Protein AF-A0A5E4QN49-F1 (afdb_monomer_lite)

Organism: NCBI:txid189913

InterPro domains:
  IPR014808 DNA replication factor Dna2, N-terminal [PF08696] (55-204)
  IPR051827 CRISPR-associated exonuclease Cas4 [PTHR36531] (74-191)

Structure (mmCIF, N/CA/C/O backbone):
data_AF-A0A5E4QN49-F1
#
_entry.id   AF-A0A5E4QN49-F1
#
loop_
_atom_site.group_PDB
_atom_site.id
_atom_site.type_symbol
_atom_site.label_atom_id
_atom_site.label_alt_id
_atom_site.label_comp_id
_atom_site.label_asym_id
_atom_site.label_entity_id
_atom_site.label_seq_id
_atom_site.pdbx_PDB_ins_code
_atom_site.Cartn_x
_atom_site.Cartn_y
_atom_site.Cartn_z
_atom_site.occupancy
_atom_site.B_iso_or_equiv
_atom_site.auth_seq_id
_atom_site.auth_comp_id
_atom_site.auth_asym_id
_atom_site.auth_atom_id
_atom_site.pdbx_PDB_model_num
ATOM 1 N N . MET A 1 1 ? -77.378 -11.430 62.893 1.00 35.19 1 MET A N 1
ATOM 2 C CA . MET A 1 1 ? -77.896 -12.548 62.073 1.00 35.19 1 MET A CA 1
ATOM 3 C C . MET A 1 1 ? -77.688 -12.161 60.614 1.00 35.19 1 MET A C 1
ATOM 5 O O . MET A 1 1 ? -78.227 -11.127 60.262 1.00 35.19 1 MET A O 1
ATOM 9 N N . TYR A 1 2 ? -76.927 -12.810 59.729 1.00 29.11 2 TYR A N 1
ATOM 10 C CA . TYR A 1 2 ? -75.843 -13.822 59.772 1.00 29.11 2 TYR A CA 1
ATOM 11 C C . TYR A 1 2 ? -74.918 -13.502 58.552 1.00 29.11 2 TYR A C 1
ATOM 13 O O . TYR A 1 2 ? -75.236 -12.572 57.820 1.00 29.11 2 TYR A O 1
ATOM 21 N N . LYS A 1 3 ? -73.786 -14.143 58.228 1.00 34.38 3 LYS A N 1
ATOM 22 C CA . LYS A 1 3 ? -73.051 -15.336 58.706 1.00 34.38 3 LYS A CA 1
ATOM 23 C C . LYS A 1 3 ? -71.540 -15.086 58.455 1.00 34.38 3 LYS A C 1
ATOM 25 O O . LYS A 1 3 ? -71.202 -14.237 57.642 1.00 34.38 3 LYS A O 1
ATOM 30 N N . LEU A 1 4 ? -70.643 -15.852 59.080 1.00 41.62 4 LEU A N 1
ATOM 31 C CA . LEU A 1 4 ? -69.221 -15.931 58.700 1.00 41.62 4 LEU A CA 1
ATOM 32 C C . LEU A 1 4 ? -68.974 -16.961 57.581 1.00 41.62 4 LEU A C 1
ATOM 34 O O . LEU A 1 4 ? -69.555 -18.050 57.609 1.00 41.62 4 LEU A O 1
ATOM 38 N N . CYS A 1 5 ? -68.028 -16.668 56.691 1.00 34.72 5 CYS A N 1
ATOM 39 C CA . CYS A 1 5 ? -67.089 -17.641 56.122 1.00 34.72 5 CYS A CA 1
ATOM 40 C C . CYS A 1 5 ? -65.776 -16.908 55.813 1.00 34.72 5 CYS A C 1
ATOM 42 O O . CYS A 1 5 ? -65.804 -15.856 55.183 1.00 34.72 5 CYS A O 1
ATOM 44 N N . PHE A 1 6 ? -64.666 -17.456 56.303 1.00 40.88 6 PHE A N 1
ATOM 45 C CA . PHE A 1 6 ? -63.309 -17.032 55.965 1.00 40.88 6 PHE A CA 1
ATOM 46 C C . PHE A 1 6 ? -62.897 -17.640 54.625 1.00 40.88 6 PHE A C 1
ATOM 48 O O . PHE A 1 6 ? -63.354 -18.740 54.300 1.00 40.88 6 PHE A O 1
ATOM 55 N N . GLN A 1 7 ? -61.966 -16.988 53.934 1.00 37.16 7 GLN A N 1
ATOM 56 C CA . GLN A 1 7 ? -60.900 -17.712 53.254 1.00 37.16 7 GLN A CA 1
ATOM 57 C C . GLN A 1 7 ? -59.637 -16.846 53.218 1.00 37.16 7 GLN A C 1
ATOM 59 O O . GLN A 1 7 ? -59.727 -15.633 53.028 1.00 37.16 7 GLN A O 1
ATOM 64 N N . ASP A 1 8 ? -58.516 -17.486 53.530 1.00 34.56 8 ASP A N 1
ATOM 65 C CA . ASP A 1 8 ? -57.210 -16.886 53.789 1.00 34.56 8 ASP A CA 1
ATOM 66 C C . ASP A 1 8 ? -56.419 -16.580 52.502 1.00 34.56 8 ASP A C 1
ATOM 68 O O . ASP A 1 8 ? -56.878 -16.877 51.398 1.00 34.56 8 ASP A O 1
ATOM 72 N N . ASP A 1 9 ? -55.203 -16.067 52.716 1.00 34.91 9 ASP A N 1
ATOM 73 C CA . ASP A 1 9 ? -54.032 -16.163 51.835 1.00 34.91 9 ASP A CA 1
ATOM 74 C C . ASP A 1 9 ? -54.023 -15.365 50.513 1.00 34.91 9 ASP A C 1
ATOM 76 O O . ASP A 1 9 ? -55.021 -15.214 49.817 1.00 34.91 9 ASP A O 1
ATOM 80 N N . GLU A 1 10 ? -52.878 -14.874 50.036 1.00 39.94 10 GLU A N 1
ATOM 81 C CA . GLU A 1 10 ? -51.668 -14.354 50.700 1.00 39.94 10 GLU A CA 1
ATOM 82 C C . GLU A 1 10 ? -50.867 -13.589 49.615 1.00 39.94 10 GLU A C 1
ATOM 84 O O . GLU A 1 10 ? -51.312 -13.482 48.474 1.00 39.94 10 GLU A O 1
ATOM 89 N N . LEU A 1 11 ? -49.672 -13.100 49.954 1.00 38.62 11 LEU A N 1
ATOM 90 C CA . LEU A 1 11 ? -48.634 -12.624 49.028 1.00 38.62 11 LEU A CA 1
ATOM 91 C C . LEU A 1 11 ? -48.980 -11.455 48.083 1.00 38.62 11 LEU A C 1
ATOM 93 O O . LEU A 1 11 ? -49.478 -11.588 46.968 1.00 38.62 11 LEU A O 1
ATOM 97 N N . PHE A 1 12 ? -48.444 -10.303 48.485 1.00 43.38 12 PHE A N 1
ATOM 98 C CA . PHE A 1 12 ? -47.675 -9.458 47.576 1.00 43.38 12 PHE A CA 1
ATOM 99 C C . PHE A 1 12 ? -46.814 -10.301 46.619 1.00 43.38 12 PHE A C 1
ATOM 101 O O . PHE A 1 12 ? -45.893 -10.994 47.057 1.00 43.38 12 PHE A O 1
ATOM 108 N N . THR A 1 13 ? -47.036 -10.143 45.320 1.00 37.03 13 THR A N 1
ATOM 109 C CA . THR A 1 13 ? -46.015 -10.365 44.295 1.00 37.03 13 THR A CA 1
ATOM 110 C C . THR A 1 13 ? -45.983 -9.129 43.416 1.00 37.03 13 THR A C 1
ATOM 112 O O . THR A 1 13 ? -46.780 -8.999 42.489 1.00 37.03 13 THR A O 1
ATOM 115 N N . ASP A 1 14 ? -45.072 -8.208 43.733 1.00 36.47 14 ASP A N 1
ATOM 116 C CA . ASP A 1 14 ? -44.635 -7.225 42.751 1.00 36.47 14 ASP A CA 1
ATOM 117 C C . ASP A 1 14 ? -43.974 -8.015 41.611 1.00 36.47 14 ASP A C 1
ATOM 119 O O . ASP A 1 14 ? -42.900 -8.594 41.800 1.00 36.47 14 ASP A O 1
ATOM 123 N N . GLU A 1 15 ? -44.607 -8.063 40.438 1.00 41.34 15 GLU A N 1
ATOM 124 C CA . GLU A 1 15 ? -43.950 -8.512 39.207 1.00 41.34 15 GLU A CA 1
ATOM 125 C C . GLU A 1 15 ? -42.907 -7.457 38.815 1.00 41.34 15 GLU A C 1
ATOM 127 O O . GLU A 1 15 ? -43.145 -6.541 38.030 1.00 41.34 15 GLU A O 1
ATOM 132 N N . TRP A 1 16 ? -41.725 -7.569 39.425 1.00 50.19 16 TRP A N 1
ATOM 133 C CA . TRP A 1 16 ? -40.515 -6.944 38.913 1.00 50.19 16 TRP A CA 1
ATOM 134 C C . TRP A 1 16 ? -40.150 -7.680 37.625 1.00 50.19 16 TRP A C 1
ATOM 136 O O . TRP A 1 16 ? -39.447 -8.692 37.671 1.00 50.19 16 TRP A O 1
ATOM 146 N N . ASP A 1 17 ? -40.621 -7.163 36.488 1.00 42.47 17 ASP A N 1
ATOM 147 C CA . ASP A 1 17 ? -40.136 -7.545 35.162 1.00 42.47 17 ASP A CA 1
ATOM 148 C C . ASP A 1 17 ? -38.638 -7.230 35.071 1.00 42.47 17 ASP A C 1
ATOM 150 O O . ASP A 1 17 ? -38.202 -6.155 34.654 1.00 42.47 17 ASP A O 1
ATOM 154 N N . PHE A 1 18 ? -37.824 -8.197 35.489 1.00 40.41 18 PHE A N 1
ATOM 155 C CA . PHE A 1 18 ? -36.371 -8.159 35.397 1.00 40.41 18 PHE A CA 1
ATOM 156 C C . PHE A 1 18 ? -35.931 -8.513 33.963 1.00 40.41 18 PHE A C 1
ATOM 158 O O . PHE A 1 18 ? -35.038 -9.338 33.752 1.00 40.41 18 PHE A O 1
ATOM 165 N N . GLU A 1 19 ? -36.536 -7.862 32.957 1.00 42.50 19 GLU A N 1
ATOM 166 C CA . GLU A 1 19 ? -36.056 -7.816 31.565 1.00 42.50 19 GLU A CA 1
ATOM 167 C C . GLU A 1 19 ? -34.802 -6.925 31.479 1.00 42.50 19 GLU A C 1
ATOM 169 O O . GLU A 1 19 ? -34.739 -5.887 30.824 1.00 42.50 19 GLU A O 1
ATOM 174 N N . GLY A 1 20 ? -33.794 -7.341 32.235 1.00 43.12 20 GLY A N 1
ATOM 175 C CA . GLY A 1 20 ? -32.554 -6.629 32.503 1.00 43.12 20 GLY A CA 1
ATOM 176 C C . GLY A 1 20 ? -31.504 -7.550 33.117 1.00 43.12 20 GLY A C 1
ATOM 177 O O . GLY A 1 20 ? -30.584 -7.074 33.776 1.00 43.12 20 GLY A O 1
ATOM 178 N N . VAL A 1 21 ? -31.630 -8.869 32.910 1.00 43.56 21 VAL A N 1
ATOM 179 C CA . VAL A 1 21 ? -30.490 -9.772 33.064 1.00 43.56 21 VAL A CA 1
ATOM 180 C C . VAL A 1 21 ? -29.475 -9.354 32.008 1.00 43.56 21 VAL A C 1
ATOM 182 O O . VAL A 1 21 ? -29.619 -9.679 30.829 1.00 43.56 21 VAL A O 1
ATOM 185 N N . GLU A 1 22 ? -28.460 -8.604 32.435 1.00 48.56 22 GLU A N 1
ATOM 186 C CA . GLU A 1 22 ? -27.202 -8.532 31.709 1.00 48.56 22 GLU A CA 1
ATOM 187 C C . GLU A 1 22 ? -26.758 -9.984 31.502 1.00 48.56 22 GLU A C 1
ATOM 189 O O . GLU A 1 22 ? -26.382 -10.666 32.455 1.00 48.56 22 GLU A O 1
ATOM 194 N N . GLU A 1 23 ? -26.876 -10.501 30.272 1.00 49.78 23 GLU A N 1
ATOM 195 C CA . GLU A 1 23 ? -26.186 -11.739 29.928 1.00 49.78 23 GLU A CA 1
ATOM 196 C C . GLU A 1 23 ? -24.718 -11.496 30.277 1.00 49.78 23 GLU A C 1
ATOM 198 O O . GLU A 1 23 ? -24.094 -10.612 29.683 1.00 49.78 23 GLU A O 1
ATOM 203 N N . ASP A 1 24 ? -24.173 -12.267 31.223 1.00 49.50 24 ASP A N 1
ATOM 204 C CA . ASP A 1 24 ? -22.735 -12.342 31.469 1.00 49.50 24 ASP A CA 1
ATOM 205 C C . ASP A 1 24 ? -22.083 -12.851 30.176 1.00 49.50 24 ASP A C 1
ATOM 207 O O . ASP A 1 24 ? -21.907 -14.055 29.946 1.00 49.50 24 ASP A O 1
ATOM 211 N N . ILE A 1 25 ? -21.790 -11.917 29.267 1.00 58.38 25 ILE A N 1
ATOM 212 C CA . ILE A 1 25 ? -21.162 -12.189 27.985 1.00 58.38 25 ILE A CA 1
ATOM 213 C C . ILE A 1 25 ? -19.761 -12.683 28.307 1.00 58.38 25 ILE A C 1
ATOM 215 O O . ILE A 1 25 ? -18.841 -11.910 28.558 1.00 58.38 25 ILE A O 1
ATOM 219 N N . LYS A 1 26 ? -19.617 -14.006 28.305 1.00 68.25 26 LYS A N 1
ATOM 220 C CA . LYS A 1 26 ? -18.357 -14.685 28.569 1.00 68.25 26 LYS A CA 1
ATOM 221 C C . LYS A 1 26 ? -17.315 -14.225 27.547 1.00 68.25 26 LYS A C 1
ATOM 223 O O . LYS A 1 26 ? -17.378 -14.598 26.373 1.00 68.25 26 LYS A O 1
ATOM 228 N N . GLU A 1 27 ? -16.382 -13.386 27.996 1.00 76.88 27 GLU A N 1
ATOM 229 C CA . GLU A 1 27 ? -15.336 -12.788 27.160 1.00 76.88 27 GLU A CA 1
ATOM 230 C C . GLU A 1 27 ? -14.210 -13.790 26.849 1.00 76.88 27 GLU A C 1
ATOM 232 O O . GLU A 1 27 ? -13.066 -13.646 27.277 1.00 76.88 27 GLU A O 1
ATOM 237 N N . ASP A 1 28 ? -14.550 -14.838 26.098 1.00 85.69 28 ASP A N 1
ATOM 238 C CA . ASP A 1 28 ? -13.625 -15.901 25.684 1.00 85.69 28 ASP A CA 1
ATOM 239 C C . ASP A 1 28 ? -12.729 -15.508 24.492 1.00 85.69 28 ASP A C 1
ATOM 241 O O . ASP A 1 28 ? -11.854 -16.278 24.089 1.00 85.69 28 ASP A O 1
ATOM 245 N N . LEU A 1 29 ? -12.943 -14.333 23.892 1.00 88.62 29 LEU A N 1
ATOM 246 C CA . LEU A 1 29 ? -12.218 -13.895 22.702 1.00 88.62 29 LEU A CA 1
ATOM 247 C C . LEU A 1 29 ? -10.781 -13.455 23.026 1.00 88.62 29 LEU A C 1
ATOM 249 O O . LEU A 1 29 ? -10.553 -12.357 23.529 1.00 88.62 29 LEU A O 1
ATOM 253 N N . ASP A 1 30 ? -9.795 -14.280 22.671 1.00 90.62 30 ASP A N 1
ATOM 254 C CA . ASP A 1 30 ? -8.380 -13.932 22.822 1.00 90.62 30 ASP A CA 1
ATOM 255 C C . ASP A 1 30 ? -7.849 -13.110 21.637 1.00 90.62 30 ASP A C 1
ATOM 257 O O . ASP A 1 30 ? -7.615 -13.641 20.554 1.00 90.62 30 ASP A O 1
ATOM 261 N N . LEU A 1 31 ? -7.626 -11.812 21.850 1.00 92.06 31 LEU A N 1
ATOM 262 C CA . LEU A 1 31 ? -7.106 -10.880 20.844 1.00 92.06 31 LEU A CA 1
ATOM 263 C C . LEU A 1 31 ? -5.565 -10.817 20.773 1.00 92.06 31 LEU A C 1
ATOM 265 O O . LEU A 1 31 ? -5.040 -9.990 20.026 1.00 92.06 31 LEU A O 1
ATOM 269 N N . THR A 1 32 ? -4.823 -11.663 21.506 1.00 92.50 32 THR A N 1
ATOM 270 C CA . THR A 1 32 ? -3.345 -11.721 21.393 1.00 92.50 32 THR A CA 1
ATOM 271 C C . THR A 1 32 ? -2.847 -12.279 20.055 1.00 92.50 32 THR A C 1
ATOM 273 O O . THR A 1 32 ? -1.686 -12.077 19.699 1.00 92.50 32 THR A O 1
ATOM 276 N N . ILE A 1 33 ? -3.716 -12.952 19.296 1.00 92.62 33 ILE A N 1
ATOM 277 C CA . ILE A 1 33 ? -3.448 -13.459 17.947 1.00 92.62 33 ILE A CA 1
ATOM 278 C C . ILE A 1 33 ? -4.266 -12.637 16.950 1.00 92.62 33 ILE A C 1
ATOM 280 O O . ILE A 1 33 ? -5.440 -12.352 17.189 1.00 92.62 33 ILE A O 1
ATOM 284 N N . ILE A 1 34 ? -3.658 -12.276 15.815 1.00 94.06 34 ILE A N 1
ATOM 285 C CA . ILE A 1 34 ? -4.355 -11.520 14.773 1.00 94.06 34 ILE A CA 1
ATOM 286 C C . ILE A 1 34 ? -5.501 -12.345 14.179 1.00 94.06 34 ILE A C 1
ATOM 288 O O . ILE A 1 34 ? -5.293 -13.443 13.660 1.00 94.06 34 ILE A O 1
ATOM 292 N N . GLN A 1 35 ? -6.718 -11.810 14.240 1.00 94.44 35 GLN A N 1
ATOM 293 C CA . GLN A 1 35 ? -7.909 -12.492 13.736 1.00 94.44 35 GLN A CA 1
ATOM 294 C C . GLN A 1 35 ? -8.978 -11.521 13.242 1.00 94.44 35 GLN A C 1
ATOM 296 O O . GLN A 1 35 ? -8.950 -10.324 13.528 1.00 94.44 35 GLN A O 1
ATOM 301 N N . ARG A 1 36 ? -9.925 -12.061 12.470 1.00 95.56 36 ARG A N 1
ATOM 302 C CA . ARG A 1 36 ? -11.054 -11.313 11.913 1.00 95.56 36 ARG A CA 1
ATOM 303 C C . ARG A 1 36 ? -12.211 -11.294 12.904 1.00 95.56 36 ARG A C 1
ATOM 305 O O . ARG A 1 36 ? -12.638 -12.351 13.361 1.00 95.56 36 ARG A O 1
ATOM 312 N N . CYS A 1 37 ? -12.741 -10.107 13.166 1.00 96.25 37 CYS A N 1
ATOM 313 C CA . CYS A 1 37 ? -13.866 -9.896 14.064 1.00 96.25 37 CYS A CA 1
ATOM 314 C C . CYS A 1 37 ? -14.899 -8.956 13.434 1.00 96.25 37 CYS A C 1
ATOM 316 O O . CYS A 1 37 ? -14.554 -8.018 12.717 1.00 96.25 37 CYS A O 1
ATOM 318 N N . GLU A 1 38 ? -16.164 -9.204 13.742 1.00 96.50 38 GLU A N 1
ATOM 319 C CA . GLU A 1 38 ? -17.299 -8.312 13.518 1.00 96.50 38 GLU A CA 1
ATOM 320 C C . GLU A 1 38 ? -17.408 -7.338 14.703 1.00 96.50 38 GLU A C 1
ATOM 322 O O . GLU A 1 38 ? -17.347 -7.760 15.864 1.00 96.50 38 GLU A O 1
ATOM 327 N N . VAL A 1 39 ? -17.550 -6.043 14.422 1.00 96.69 39 VAL A N 1
ATOM 328 C CA . VAL A 1 39 ? -17.795 -5.001 15.429 1.00 96.69 39 VAL A CA 1
ATOM 329 C C . VAL A 1 39 ? -19.271 -5.033 15.819 1.00 96.69 39 VAL A C 1
ATOM 331 O O . VAL A 1 39 ? -20.136 -4.750 14.997 1.00 96.69 39 VAL A O 1
ATOM 334 N N . LEU A 1 40 ? -19.569 -5.376 17.073 1.00 95.62 40 LEU A N 1
ATOM 335 C CA . LEU A 1 40 ? -20.937 -5.429 17.596 1.00 95.62 40 LEU A CA 1
ATOM 336 C C . LEU A 1 40 ? -21.423 -4.085 18.138 1.00 95.62 40 LEU A C 1
ATOM 338 O O . LEU A 1 40 ? -22.592 -3.761 17.977 1.00 95.62 40 LEU A O 1
ATOM 342 N N . GLN A 1 41 ? -20.548 -3.350 18.825 1.00 96.06 41 GLN A N 1
ATOM 343 C CA . GLN A 1 41 ? -20.880 -2.087 19.482 1.00 96.06 41 GLN A CA 1
ATOM 344 C C . GLN A 1 41 ? -19.642 -1.189 19.533 1.00 96.06 41 GLN A C 1
ATOM 346 O O . GLN A 1 41 ? -18.543 -1.691 19.796 1.00 96.06 41 GLN A O 1
ATOM 351 N N . VAL A 1 42 ? -19.822 0.119 19.325 1.00 95.81 42 VAL A N 1
ATOM 352 C CA . VAL A 1 42 ? -18.756 1.132 19.444 1.00 95.81 42 VAL A CA 1
ATOM 353 C C . VAL A 1 42 ? -19.163 2.211 20.450 1.00 95.81 42 VAL A C 1
ATOM 355 O O . VAL A 1 42 ? -20.056 3.015 20.193 1.00 95.81 42 V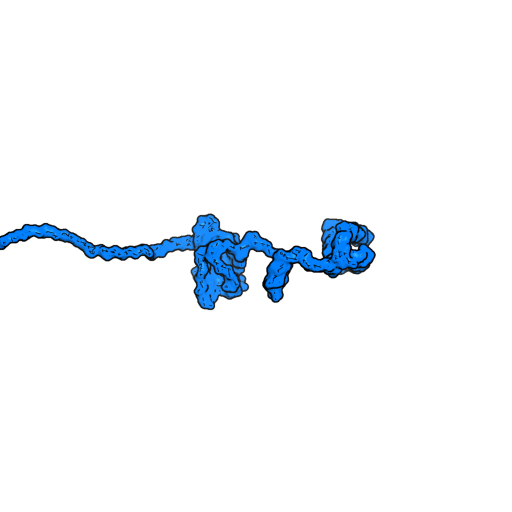AL A O 1
ATOM 358 N N . THR A 1 43 ? -18.468 2.268 21.585 1.00 95.31 43 THR A N 1
ATOM 359 C CA . THR A 1 43 ? -18.708 3.245 22.655 1.00 95.31 43 THR A CA 1
ATOM 360 C C . THR A 1 43 ? -17.549 4.236 22.727 1.00 95.31 43 THR A C 1
ATOM 362 O O . THR A 1 43 ? -16.418 3.880 23.054 1.00 95.31 43 THR A O 1
ATOM 365 N N . HIS A 1 44 ? -17.815 5.513 22.457 1.00 93.06 44 HIS A N 1
ATOM 366 C CA . HIS A 1 44 ? -16.802 6.568 22.545 1.00 93.06 44 HIS A CA 1
ATOM 367 C C . HIS A 1 44 ? -16.733 7.154 23.964 1.00 93.06 44 HIS A C 1
ATOM 369 O O . HIS A 1 44 ? -17.713 7.713 24.454 1.00 93.06 44 HIS A O 1
ATOM 375 N N . GLN A 1 45 ? -15.564 7.083 24.607 1.00 91.81 45 GLN A N 1
ATOM 376 C CA . GLN A 1 45 ? -15.245 7.805 25.845 1.00 91.81 45 GLN A CA 1
ATOM 377 C C . GLN A 1 45 ? -14.239 8.940 25.533 1.00 91.81 45 GLN A C 1
ATOM 379 O O . GLN A 1 45 ? -13.576 8.905 24.495 1.00 91.81 45 GLN A O 1
ATOM 384 N N . PRO A 1 46 ? -14.069 9.958 26.403 1.00 88.12 46 PRO A N 1
ATOM 385 C CA . PRO A 1 46 ? -13.220 11.119 26.096 1.00 88.12 46 PRO A CA 1
ATOM 386 C C . PRO A 1 46 ? -11.731 10.814 25.858 1.00 88.12 46 PRO A C 1
ATOM 388 O O . PRO A 1 46 ? -11.050 11.593 25.197 1.00 88.12 46 PRO A O 1
ATOM 391 N N . SER A 1 47 ? -11.216 9.713 26.414 1.00 89.31 47 SER A N 1
ATOM 392 C CA . SER A 1 47 ? -9.798 9.319 26.348 1.00 89.31 47 SER A CA 1
ATOM 393 C C . SER A 1 47 ? -9.533 8.009 25.598 1.00 89.31 47 SER A C 1
ATOM 395 O O . SER A 1 47 ? -8.370 7.679 25.363 1.00 89.31 47 SER A O 1
ATOM 397 N N . ARG A 1 48 ? -10.585 7.255 25.259 1.00 93.31 48 ARG A N 1
ATOM 398 C CA . ARG A 1 48 ? -10.518 5.921 24.645 1.00 93.31 48 ARG A CA 1
ATOM 399 C C . ARG A 1 48 ? -11.829 5.576 23.944 1.00 93.31 48 ARG A C 1
ATOM 401 O O . ARG A 1 48 ? -12.895 6.029 24.349 1.00 93.31 48 ARG A O 1
ATOM 408 N N . MET A 1 49 ? -11.762 4.730 22.932 1.00 95.00 49 MET A N 1
ATOM 409 C CA . MET A 1 49 ? -12.920 4.087 22.319 1.00 95.00 49 MET A CA 1
ATOM 410 C C . MET A 1 49 ? -12.986 2.644 22.822 1.00 95.00 49 MET A C 1
ATOM 412 O O . MET A 1 49 ? -11.974 1.955 22.864 1.00 95.00 49 MET A O 1
ATOM 416 N N . GLU A 1 50 ? -14.158 2.184 23.226 1.00 95.44 50 GLU A N 1
ATOM 417 C CA . GLU A 1 50 ? -14.402 0.811 23.656 1.00 95.44 50 GLU A CA 1
ATOM 418 C C . GLU A 1 50 ? -15.211 0.104 22.569 1.00 95.44 50 GLU A C 1
ATOM 420 O O . GLU A 1 50 ? -16.249 0.612 22.140 1.00 95.44 50 GLU A O 1
ATOM 425 N N . ILE A 1 51 ? -14.723 -1.042 22.096 1.00 95.50 51 ILE A N 1
ATOM 426 C CA . ILE A 1 51 ? -15.396 -1.826 21.060 1.00 95.50 51 ILE A CA 1
ATOM 427 C C . ILE A 1 51 ? -15.681 -3.243 21.540 1.00 95.50 51 ILE A C 1
ATOM 429 O O . ILE A 1 51 ? -14.797 -3.931 22.056 1.00 95.50 51 ILE A O 1
ATOM 433 N N . LYS A 1 52 ? -16.917 -3.694 21.322 1.00 95.31 52 LYS A N 1
ATOM 434 C CA . LYS A 1 52 ? -17.305 -5.094 21.518 1.00 95.31 52 LYS A CA 1
ATOM 435 C C . LYS A 1 52 ? -17.178 -5.825 20.196 1.00 95.31 52 LYS A C 1
ATOM 437 O O . LYS A 1 52 ? -17.697 -5.374 19.175 1.00 95.31 52 LYS A O 1
ATOM 442 N N . LEU A 1 53 ? -16.481 -6.949 20.220 1.00 95.50 53 LEU A N 1
ATOM 443 C CA . LEU A 1 53 ? -16.103 -7.713 19.040 1.00 95.50 53 LEU A CA 1
ATOM 444 C C . LEU A 1 53 ? -16.648 -9.131 19.111 1.00 95.50 53 LEU A C 1
ATOM 446 O O . LEU A 1 53 ? -16.857 -9.677 20.196 1.00 95.50 53 LEU A O 1
ATOM 450 N N . LYS A 1 54 ? -16.837 -9.737 17.939 1.00 95.25 54 LYS A N 1
ATOM 451 C CA . LYS A 1 54 ? -17.250 -11.131 17.786 1.00 95.25 54 LYS A CA 1
ATOM 452 C C . LYS A 1 54 ? -16.461 -11.818 16.678 1.00 95.25 54 LYS A C 1
ATOM 454 O O . LYS A 1 54 ? -16.422 -11.341 15.549 1.00 95.25 54 LYS A O 1
ATOM 459 N N . ASN A 1 55 ? -15.865 -12.962 16.988 1.00 93.38 55 ASN A N 1
ATOM 460 C CA . ASN A 1 55 ? -15.163 -13.806 16.018 1.00 93.38 55 ASN A CA 1
ATOM 461 C C . ASN A 1 55 ? -16.143 -14.728 15.267 1.00 93.38 55 ASN A C 1
ATOM 463 O O . ASN A 1 55 ? -17.276 -14.959 15.703 1.00 93.38 55 ASN A O 1
ATOM 467 N N . ASN A 1 56 ? -15.678 -15.356 14.187 1.00 89.31 56 ASN A N 1
ATOM 468 C CA . ASN A 1 56 ? -16.412 -16.363 13.411 1.00 89.31 56 ASN A CA 1
ATOM 469 C C . ASN A 1 56 ? -16.937 -17.531 14.271 1.00 89.31 56 ASN A C 1
ATOM 471 O O . ASN A 1 56 ? -17.982 -18.108 13.972 1.00 89.31 56 ASN A O 1
ATOM 475 N N . LYS A 1 57 ? -16.248 -17.859 15.371 1.00 89.62 57 LYS A N 1
ATOM 476 C CA . LYS A 1 57 ? -16.669 -18.876 16.351 1.00 89.62 57 LYS A CA 1
ATOM 477 C C . LYS A 1 57 ? -17.792 -18.423 17.300 1.00 89.62 57 LYS A C 1
ATOM 479 O O . LYS A 1 57 ? -18.213 -19.205 18.145 1.00 89.62 57 LYS A O 1
ATOM 484 N N . LYS A 1 58 ? -18.270 -17.178 17.181 1.00 87.44 58 LYS A N 1
ATOM 485 C CA . LYS A 1 58 ? -19.194 -16.486 18.103 1.00 87.44 58 LYS A CA 1
ATOM 486 C C . LYS A 1 58 ? -18.621 -16.157 19.492 1.00 87.44 58 LYS A C 1
ATOM 488 O O . LYS A 1 58 ? -19.355 -15.624 20.317 1.00 87.44 58 LYS A O 1
ATOM 493 N N . GLU A 1 59 ? -17.329 -16.402 19.722 1.00 92.19 59 GLU A N 1
ATOM 494 C CA . GLU A 1 59 ? -16.571 -15.843 20.852 1.00 92.19 59 GLU A CA 1
ATOM 495 C C . GLU A 1 59 ? -16.707 -14.309 20.826 1.00 92.19 59 GLU A C 1
ATOM 497 O O . GLU A 1 59 ? -16.465 -13.693 19.782 1.00 92.19 59 GLU A O 1
ATOM 502 N N . LYS A 1 60 ? -17.116 -13.709 21.949 1.00 93.50 60 LYS A N 1
ATOM 503 C CA . LYS A 1 60 ? -17.242 -12.256 22.132 1.00 93.50 60 LYS A CA 1
ATOM 504 C C . LYS A 1 60 ? -16.120 -11.748 23.046 1.00 93.50 60 LYS A C 1
ATOM 506 O O . LYS A 1 60 ? -15.598 -12.513 23.854 1.00 93.50 60 LYS A O 1
ATOM 511 N N . GLY A 1 61 ? -15.771 -10.470 22.945 1.00 92.38 61 GLY A N 1
ATOM 512 C CA . GLY A 1 61 ? -14.890 -9.807 23.911 1.00 92.38 61 GLY A CA 1
ATOM 513 C C . GLY A 1 61 ? -14.720 -8.318 23.636 1.00 92.38 61 GLY A C 1
ATOM 514 O O . GLY A 1 61 ? -14.999 -7.849 22.526 1.00 92.38 61 GLY A O 1
ATOM 515 N N . THR A 1 62 ? -14.266 -7.583 24.647 1.00 94.56 62 THR A N 1
ATOM 516 C CA . THR A 1 62 ? -14.115 -6.126 24.592 1.00 94.56 62 THR A CA 1
ATOM 517 C C . THR A 1 62 ? -12.655 -5.720 24.389 1.00 94.56 62 THR A C 1
ATOM 519 O O . THR A 1 62 ? -11.742 -6.258 25.018 1.00 94.56 62 THR A O 1
ATOM 522 N N . CYS A 1 63 ? -12.424 -4.742 23.510 1.00 95.19 63 CYS A N 1
ATOM 523 C CA . CYS A 1 63 ? -11.119 -4.119 23.302 1.00 95.19 63 CYS A CA 1
ATOM 524 C C . CYS A 1 63 ? -11.208 -2.606 23.511 1.00 95.19 63 CYS A C 1
ATOM 526 O O . CYS A 1 63 ? -12.110 -1.942 22.999 1.00 95.19 63 CYS A O 1
ATOM 528 N N . LEU A 1 64 ? -10.229 -2.054 24.223 1.00 95.38 64 LEU A N 1
ATOM 529 C CA . LEU A 1 64 ? -10.031 -0.618 24.364 1.00 95.38 64 LEU A CA 1
ATOM 530 C C . LEU A 1 64 ? -9.084 -0.129 23.261 1.00 95.38 64 LEU A C 1
ATOM 532 O O . LEU A 1 64 ? -8.064 -0.754 22.972 1.00 95.38 64 LEU A O 1
ATOM 536 N N . ILE A 1 65 ? -9.421 0.992 22.641 1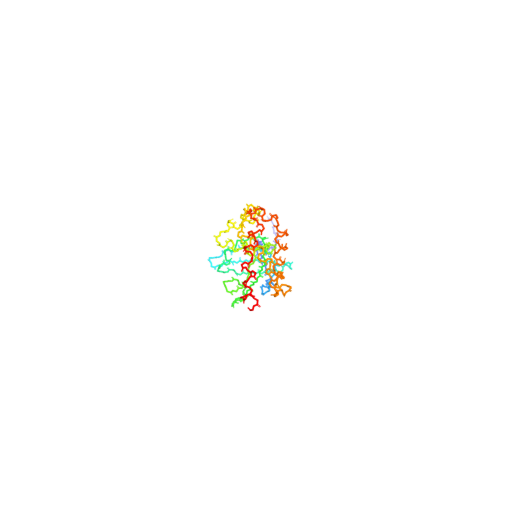.00 96.00 65 ILE A N 1
ATOM 537 C CA . ILE A 1 65 ? -8.668 1.645 21.575 1.00 96.00 65 ILE A CA 1
ATOM 538 C C . ILE A 1 65 ? -8.273 3.035 22.064 1.00 96.00 65 ILE A C 1
ATOM 540 O O . ILE A 1 65 ? -9.118 3.843 22.446 1.00 96.00 65 ILE A O 1
ATOM 544 N N . GLU A 1 66 ? -6.981 3.328 22.012 1.00 95.06 66 GLU A N 1
ATOM 545 C CA . GLU A 1 66 ? -6.375 4.544 22.544 1.00 95.06 66 GLU A CA 1
ATOM 546 C C . GLU A 1 66 ? -5.482 5.223 21.492 1.00 95.06 66 GLU A C 1
ATOM 548 O O . GLU A 1 66 ? -5.016 4.613 20.523 1.00 95.06 66 GLU A O 1
ATOM 553 N N . GLY A 1 67 ? -5.209 6.514 21.688 1.00 94.00 67 GLY A N 1
ATOM 554 C CA . GLY A 1 67 ? -4.287 7.271 20.841 1.00 94.00 67 GLY A CA 1
ATOM 555 C C . GLY A 1 67 ? -4.767 7.446 19.394 1.00 94.00 67 GLY A C 1
ATOM 556 O O . GLY A 1 67 ? -5.928 7.774 19.146 1.00 94.00 67 GLY A O 1
ATOM 557 N N . VAL A 1 68 ? -3.866 7.277 18.419 1.00 93.75 68 VAL A N 1
ATOM 558 C CA . VAL A 1 68 ? -4.142 7.578 16.999 1.00 93.75 68 VAL A CA 1
ATOM 559 C C . VAL A 1 68 ? -5.253 6.707 16.411 1.00 93.75 68 VAL A C 1
ATOM 561 O O . VAL A 1 68 ? -5.987 7.166 15.534 1.00 93.75 68 VAL A O 1
ATOM 564 N N . TRP A 1 69 ? -5.417 5.490 16.933 1.00 94.81 69 TRP A N 1
ATOM 565 C CA . TRP A 1 69 ? -6.403 4.511 16.481 1.00 94.81 69 TRP A CA 1
ATOM 566 C C . TRP A 1 69 ? -7.850 4.931 16.743 1.00 94.81 69 TRP A C 1
ATOM 568 O O . TRP A 1 69 ? -8.735 4.492 16.011 1.00 94.81 69 TRP A O 1
ATOM 578 N N . MET A 1 70 ? -8.099 5.841 17.694 1.00 94.62 70 MET A N 1
ATOM 579 C CA . MET A 1 70 ? -9.437 6.402 17.942 1.00 94.62 70 MET A CA 1
ATOM 580 C C . MET A 1 70 ? -10.001 7.182 16.741 1.00 94.62 70 MET A C 1
ATOM 582 O O . MET A 1 70 ? -11.203 7.410 16.668 1.00 94.62 70 MET A O 1
ATOM 586 N N . ASN A 1 71 ? -9.148 7.579 15.789 1.00 92.44 71 ASN A N 1
ATOM 587 C CA . ASN A 1 71 ? -9.556 8.237 14.544 1.00 92.44 71 ASN A CA 1
ATOM 588 C C . ASN A 1 71 ? -9.987 7.243 13.446 1.00 92.44 71 ASN A C 1
ATOM 590 O O . ASN A 1 71 ? -10.275 7.659 12.321 1.00 92.44 71 ASN A O 1
ATOM 594 N N . THR A 1 72 ? -9.989 5.938 13.734 1.00 93.38 72 THR A N 1
ATOM 595 C CA . THR A 1 72 ? -10.480 4.912 12.807 1.00 93.38 72 THR A CA 1
ATOM 596 C C . THR A 1 72 ? -12.007 5.004 12.747 1.00 93.38 72 THR A C 1
ATOM 598 O O . THR A 1 72 ? -12.642 4.935 13.799 1.00 93.38 72 THR A O 1
ATOM 601 N N . PRO A 1 73 ? -12.621 5.164 11.560 1.00 93.06 73 PRO A N 1
ATOM 602 C CA . PRO A 1 73 ? -14.066 5.327 11.427 1.00 93.06 73 PRO A CA 1
ATOM 603 C C . PRO A 1 73 ? -14.770 3.965 11.522 1.00 93.06 73 PRO A C 1
ATOM 605 O O . PRO A 1 73 ? -15.268 3.469 10.518 1.00 93.06 73 PRO A O 1
ATOM 608 N N . LEU A 1 74 ? -14.746 3.352 12.708 1.00 94.38 74 LEU A N 1
ATOM 609 C CA . LEU A 1 74 ? -15.418 2.082 12.981 1.00 94.38 74 LEU A CA 1
ATOM 610 C C . LEU A 1 74 ? -16.934 2.272 13.071 1.00 94.38 74 LEU A C 1
ATOM 612 O O . LEU A 1 74 ? -17.409 3.235 13.677 1.00 94.38 74 LEU A O 1
ATOM 616 N N . GLN A 1 75 ? -17.679 1.319 12.521 1.00 94.62 75 GLN A N 1
ATOM 617 C CA . GLN A 1 75 ? -19.134 1.235 12.638 1.00 94.62 75 GLN A CA 1
ATOM 618 C C . GLN A 1 75 ? -19.581 -0.171 13.060 1.00 94.62 75 GLN A C 1
ATOM 620 O O . GLN A 1 75 ? -18.883 -1.164 12.852 1.00 94.62 75 GLN A O 1
ATOM 625 N N . GLU A 1 76 ? -20.766 -0.257 13.660 1.00 95.62 76 GLU A N 1
ATOM 626 C CA . GLU A 1 76 ? -21.397 -1.533 14.009 1.00 95.62 76 GLU A CA 1
ATOM 627 C C . GLU A 1 76 ? -21.706 -2.343 12.736 1.00 95.62 76 GLU A C 1
ATOM 629 O O . GLU A 1 76 ? -22.138 -1.797 11.719 1.00 95.62 76 GLU A O 1
ATOM 634 N N . GLY A 1 77 ? -21.436 -3.648 12.776 1.00 94.62 77 GLY A N 1
ATOM 635 C CA . GLY A 1 77 ? -21.509 -4.556 11.629 1.00 94.62 77 GLY A CA 1
ATOM 636 C C . GLY A 1 77 ? -20.275 -4.561 10.713 1.00 94.62 77 GLY A C 1
ATOM 637 O O . GLY A 1 77 ? -20.229 -5.360 9.775 1.00 94.62 77 GLY A O 1
ATOM 638 N N . GLU A 1 78 ? -19.256 -3.722 10.943 1.00 94.69 78 GLU A N 1
ATOM 639 C CA . GLU A 1 78 ? -18.025 -3.778 10.143 1.00 94.69 78 GLU A CA 1
ATOM 640 C C . GLU A 1 78 ? -17.122 -4.961 10.519 1.00 94.69 78 GLU A C 1
ATOM 642 O O . GLU A 1 78 ? -16.998 -5.348 11.681 1.00 94.69 78 GLU A O 1
ATOM 647 N N . ILE A 1 79 ? -16.428 -5.504 9.513 1.00 96.12 79 ILE A N 1
ATOM 648 C CA . ILE A 1 79 ? -15.385 -6.516 9.701 1.00 96.12 79 ILE A CA 1
ATOM 649 C C . ILE A 1 79 ? -14.023 -5.833 9.834 1.00 96.12 79 ILE A C 1
ATOM 651 O O . ILE A 1 79 ? -13.593 -5.080 8.952 1.00 96.12 79 ILE A O 1
ATOM 655 N N . VAL A 1 80 ? -13.313 -6.155 10.910 1.00 96.69 80 VAL A N 1
ATOM 656 C CA . VAL A 1 80 ? -11.944 -5.713 11.193 1.00 96.69 80 VAL A CA 1
ATOM 657 C C . VAL A 1 80 ? -11.010 -6.916 11.330 1.00 96.69 80 VAL A C 1
ATOM 659 O O . VAL A 1 80 ? -11.435 -8.002 11.720 1.00 96.69 80 VAL A O 1
ATOM 662 N N . SER A 1 81 ? -9.726 -6.734 11.027 1.00 96.44 81 SER A N 1
ATOM 663 C CA . SER A 1 81 ? -8.666 -7.627 11.507 1.00 96.44 81 SER A CA 1
ATOM 664 C C . SER A 1 81 ? -7.959 -6.938 12.663 1.00 96.44 81 SER A C 1
ATOM 666 O O . SER A 1 81 ? -7.539 -5.786 12.527 1.00 96.44 81 SER A O 1
ATOM 668 N N . ILE A 1 82 ? -7.870 -7.613 13.802 1.00 96.12 82 ILE A N 1
ATOM 669 C CA . ILE A 1 82 ? -7.439 -7.012 15.061 1.00 96.12 82 ILE A CA 1
ATOM 670 C C . ILE A 1 82 ? -6.382 -7.871 15.756 1.00 96.12 82 ILE A C 1
ATOM 672 O O . ILE A 1 82 ? -6.461 -9.098 15.758 1.00 96.12 82 ILE A O 1
ATOM 676 N N . LEU A 1 83 ? -5.402 -7.194 16.347 1.00 96.56 83 LEU A N 1
ATOM 677 C CA . LEU A 1 83 ? -4.377 -7.722 17.239 1.00 96.56 83 LEU A CA 1
ATOM 678 C C . LEU A 1 83 ? -4.273 -6.754 18.422 1.00 96.56 83 LEU A C 1
ATOM 680 O O . LEU A 1 83 ? -4.004 -5.571 18.213 1.00 96.56 83 LEU A O 1
ATOM 684 N N . ALA A 1 84 ? -4.458 -7.227 19.648 1.00 95.69 84 ALA A N 1
ATOM 685 C CA . ALA A 1 84 ? -4.398 -6.403 20.852 1.00 95.69 84 ALA A CA 1
ATOM 686 C C . ALA A 1 84 ? -3.420 -6.984 21.880 1.00 95.69 84 ALA A C 1
ATOM 688 O O . ALA A 1 84 ? -3.067 -8.161 21.847 1.00 95.69 84 ALA A O 1
ATOM 689 N N . SER A 1 85 ? -2.973 -6.147 22.813 1.00 94.88 85 SER A N 1
ATOM 690 C CA . SER A 1 85 ? -2.143 -6.568 23.947 1.00 94.88 85 SER A CA 1
ATOM 691 C C . SER A 1 85 ? -2.933 -6.444 25.244 1.00 94.88 85 SER A C 1
ATOM 693 O O . SER A 1 85 ? -3.776 -5.558 25.372 1.00 94.88 85 SER A O 1
ATOM 695 N N . ARG A 1 86 ? -2.682 -7.322 26.221 1.00 93.12 86 ARG A N 1
ATOM 696 C CA . ARG A 1 86 ? -3.289 -7.171 27.551 1.00 93.12 86 ARG A CA 1
ATOM 697 C C . ARG A 1 86 ? -2.566 -6.072 28.327 1.00 93.12 86 ARG A C 1
ATOM 699 O O . ARG A 1 86 ? -1.337 -6.062 28.388 1.00 93.12 86 ARG A O 1
ATOM 706 N N . ASN A 1 87 ? -3.325 -5.158 28.918 1.00 90.25 87 ASN A N 1
ATOM 707 C CA . ASN A 1 87 ? -2.797 -4.153 29.836 1.00 90.25 87 ASN A CA 1
ATOM 708 C C . ASN A 1 87 ? -2.585 -4.738 31.250 1.00 90.25 87 ASN A C 1
ATOM 710 O O . ASN A 1 87 ? -2.848 -5.912 31.510 1.00 90.25 87 ASN A O 1
ATOM 714 N N . ALA A 1 88 ? -2.154 -3.898 32.195 1.00 88.62 88 ALA A N 1
ATOM 715 C CA . ALA A 1 88 ? -1.960 -4.298 33.591 1.00 88.62 88 ALA A CA 1
ATOM 716 C C . ALA A 1 88 ? -3.254 -4.735 34.320 1.00 88.62 88 ALA A C 1
ATOM 718 O O . ALA A 1 88 ? -3.160 -5.421 35.333 1.00 88.62 88 ALA A O 1
ATOM 719 N N . SER A 1 89 ? -4.445 -4.377 33.817 1.00 87.50 89 SER A N 1
ATOM 720 C CA . SER A 1 89 ? -5.739 -4.867 34.325 1.00 87.50 89 SER A CA 1
ATOM 721 C C . SER A 1 89 ? -6.247 -6.121 33.596 1.00 87.50 89 SER A C 1
ATOM 723 O O . SER A 1 89 ? -7.373 -6.546 33.834 1.00 87.50 89 SER A O 1
ATOM 725 N N . GLY A 1 90 ? -5.449 -6.713 32.699 1.00 87.00 90 GLY A N 1
ATOM 726 C CA . GLY A 1 90 ? -5.801 -7.903 31.917 1.00 87.00 90 G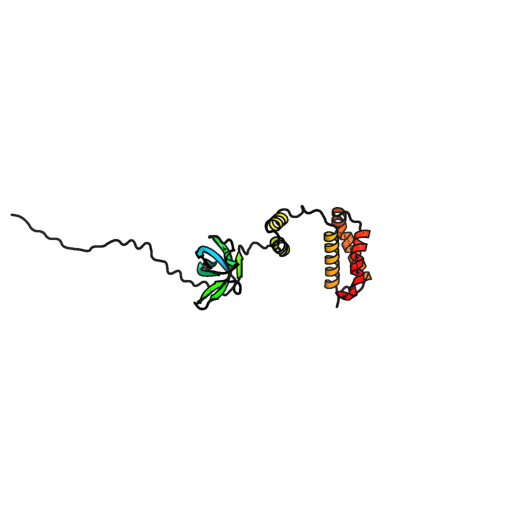LY A CA 1
ATOM 727 C C . GLY A 1 90 ? -6.709 -7.648 30.706 1.00 87.00 90 GLY A C 1
ATOM 728 O O . GLY A 1 90 ? -6.917 -8.567 29.910 1.00 87.00 90 GLY A O 1
ATOM 729 N N . SER A 1 91 ? -7.209 -6.422 30.535 1.00 90.50 91 SER A N 1
ATOM 730 C CA . SER A 1 91 ? -8.079 -5.990 29.435 1.00 90.50 91 SER A CA 1
ATOM 731 C C . SER A 1 91 ? -7.293 -5.860 28.129 1.00 90.50 91 SER A C 1
ATOM 733 O O . SER A 1 91 ? -6.123 -5.471 28.145 1.00 90.50 91 SER A O 1
ATOM 735 N N . PHE A 1 92 ? -7.928 -6.135 26.989 1.00 95.19 92 PHE A N 1
ATOM 736 C CA . PHE A 1 92 ? -7.305 -5.920 25.684 1.00 95.19 92 PHE A CA 1
ATOM 737 C C . PHE A 1 92 ? -7.250 -4.436 25.327 1.00 95.19 92 PHE A C 1
ATOM 739 O O . PHE A 1 92 ? -8.254 -3.729 25.420 1.00 95.19 92 PHE A O 1
ATOM 746 N N . VAL A 1 93 ? -6.072 -3.974 24.910 1.00 95.44 93 VAL A N 1
ATOM 747 C CA . VAL A 1 93 ? -5.802 -2.588 24.526 1.00 95.44 93 VAL A CA 1
ATOM 748 C C . VAL A 1 93 ? -5.032 -2.539 23.206 1.00 95.44 93 VAL A C 1
ATOM 750 O O . VAL A 1 93 ? -4.127 -3.343 22.961 1.00 95.44 93 VAL A O 1
ATOM 753 N N . ILE A 1 94 ? -5.382 -1.558 22.377 1.00 96.31 94 ILE A N 1
ATOM 754 C CA . ILE A 1 94 ? -4.620 -1.103 21.213 1.00 96.31 94 ILE A CA 1
ATOM 755 C C . ILE A 1 94 ? -4.297 0.373 21.418 1.00 96.31 94 ILE A C 1
ATOM 757 O O . ILE A 1 94 ? -5.187 1.178 21.685 1.00 96.31 94 ILE A O 1
ATOM 761 N N . ASN A 1 95 ? -3.027 0.736 21.284 1.00 94.62 95 ASN A N 1
ATOM 762 C CA . ASN A 1 95 ? -2.539 2.098 21.491 1.00 94.62 95 ASN A CA 1
ATOM 763 C C . ASN A 1 95 ? -1.395 2.421 20.511 1.00 94.62 95 ASN A C 1
ATOM 765 O O . ASN A 1 95 ? -1.116 1.673 19.576 1.00 94.62 95 ASN A O 1
ATOM 769 N N . ASN A 1 96 ? -0.716 3.553 20.705 1.00 94.31 96 ASN A N 1
ATOM 770 C CA . ASN A 1 96 ? 0.340 4.013 19.794 1.00 94.31 96 ASN A CA 1
ATOM 771 C C . ASN A 1 96 ? 1.598 3.117 19.762 1.00 94.31 96 ASN A C 1
ATOM 773 O O . ASN A 1 96 ? 2.448 3.327 18.900 1.00 94.31 96 ASN A O 1
ATOM 777 N N . THR A 1 97 ? 1.759 2.177 20.700 1.00 94.06 97 THR A N 1
ATOM 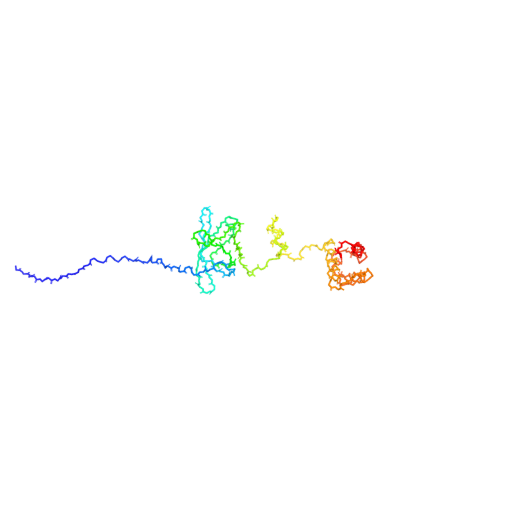778 C CA . THR A 1 97 ? 2.973 1.349 20.845 1.00 94.06 97 THR A CA 1
ATOM 779 C C . THR A 1 97 ? 2.711 -0.157 20.797 1.00 94.06 97 THR A C 1
ATOM 781 O O . THR A 1 97 ? 3.660 -0.926 20.666 1.00 94.06 97 THR A O 1
ATOM 784 N N . SER A 1 98 ? 1.452 -0.594 20.894 1.00 92.75 98 SER A N 1
ATOM 785 C CA . SER A 1 98 ? 1.069 -2.007 20.943 1.00 92.75 98 SER A CA 1
ATOM 786 C C . SER A 1 98 ? -0.289 -2.257 20.284 1.00 92.75 98 SER A C 1
ATOM 788 O O . SER A 1 98 ? -1.225 -1.469 20.430 1.00 92.75 98 SER A O 1
ATOM 790 N N . GLY A 1 99 ? -0.384 -3.385 19.578 1.00 94.50 99 GLY A N 1
ATOM 791 C CA . GLY A 1 99 ? -1.563 -3.785 18.813 1.00 94.50 99 GLY A CA 1
ATOM 792 C C . GLY A 1 99 ? -1.593 -3.265 17.370 1.00 94.50 99 GLY A C 1
ATOM 793 O O . GLY A 1 99 ? -0.759 -2.466 16.944 1.00 94.50 99 GLY A O 1
ATOM 794 N N . LEU A 1 100 ? -2.561 -3.765 16.606 1.00 95.50 100 LEU A N 1
ATOM 795 C CA . LEU A 1 100 ? -2.832 -3.412 15.215 1.00 95.50 100 LEU A CA 1
ATOM 796 C C . LEU A 1 100 ? -4.337 -3.531 14.957 1.00 95.50 100 LEU A C 1
ATOM 798 O O . LEU A 1 100 ? -4.954 -4.539 15.303 1.00 95.50 100 LEU A O 1
ATOM 802 N N . LEU A 1 101 ? -4.909 -2.530 14.292 1.00 95.81 101 LEU A N 1
ATOM 803 C CA . LEU A 1 101 ? -6.294 -2.539 13.835 1.00 95.81 101 LEU A CA 1
ATOM 804 C C . LEU A 1 101 ? -6.338 -2.276 12.326 1.00 95.81 101 LEU A C 1
ATOM 806 O O . LEU A 1 101 ? -5.847 -1.254 11.848 1.00 95.81 101 LEU A O 1
ATOM 810 N N . SER A 1 102 ? -6.944 -3.188 11.571 1.00 95.25 102 SER A N 1
ATOM 811 C CA . SER A 1 102 ? -7.150 -3.064 10.128 1.00 95.25 102 SER A CA 1
ATOM 812 C C . SER A 1 102 ? -8.643 -3.097 9.814 1.00 95.25 102 SER A C 1
ATOM 814 O O . SER A 1 102 ? -9.320 -4.099 10.042 1.00 95.25 102 SER A O 1
ATOM 816 N N . LEU A 1 103 ? -9.160 -1.984 9.297 1.00 95.44 103 LEU A N 1
ATOM 817 C CA . LEU A 1 103 ? -10.553 -1.851 8.882 1.00 95.44 103 LEU A CA 1
ATOM 818 C C . LEU A 1 103 ? -10.777 -2.493 7.505 1.00 95.44 103 LEU A C 1
ATOM 820 O O . LEU A 1 103 ? -10.060 -2.162 6.563 1.00 95.44 103 LEU A O 1
ATOM 824 N N . ARG A 1 104 ? -11.808 -3.343 7.377 1.00 94.56 104 ARG A N 1
ATOM 825 C CA . ARG A 1 104 ? -12.193 -4.044 6.136 1.00 94.56 104 ARG A CA 1
ATOM 826 C C . ARG A 1 104 ? -11.001 -4.783 5.494 1.00 94.56 104 ARG A C 1
ATOM 828 O O . ARG A 1 104 ? -10.614 -4.454 4.373 1.00 94.56 104 ARG A O 1
ATOM 835 N N . PRO A 1 105 ? -10.435 -5.804 6.174 1.00 94.56 105 PRO A N 1
ATOM 836 C CA . PRO A 1 105 ? -9.181 -6.466 5.786 1.00 94.56 105 PRO A CA 1
ATOM 837 C C . PRO A 1 105 ? -9.224 -7.205 4.437 1.00 94.56 105 PRO A C 1
ATOM 839 O O . PRO A 1 105 ? -8.179 -7.588 3.921 1.00 94.56 105 PRO A O 1
ATOM 842 N N . ASP A 1 106 ? -10.408 -7.408 3.856 1.00 93.62 106 ASP A N 1
ATOM 843 C CA . ASP A 1 106 ? -10.584 -7.954 2.504 1.00 93.62 106 ASP A CA 1
ATOM 844 C C . ASP A 1 106 ? -10.354 -6.917 1.386 1.00 93.62 106 ASP A C 1
ATOM 846 O O . ASP A 1 106 ? -10.245 -7.280 0.215 1.00 93.62 106 ASP A O 1
ATOM 850 N N . HIS A 1 107 ? -10.256 -5.624 1.718 1.00 92.19 107 HIS A N 1
ATOM 851 C CA . HIS A 1 107 ? -9.952 -4.563 0.760 1.00 92.19 107 HIS A CA 1
ATOM 852 C C . HIS A 1 107 ? -8.442 -4.298 0.719 1.00 92.19 107 HIS A C 1
ATOM 854 O O . HIS A 1 107 ? -7.911 -3.476 1.467 1.00 92.19 107 HIS A O 1
ATOM 860 N N . LEU A 1 108 ? -7.744 -4.968 -0.197 1.00 93.38 108 LEU A N 1
ATOM 861 C CA . LEU A 1 108 ? -6.322 -4.725 -0.442 1.00 93.38 108 LEU A CA 1
ATOM 862 C C . LEU A 1 108 ? -6.121 -3.392 -1.180 1.00 93.38 108 LEU A C 1
ATOM 864 O O . LEU A 1 108 ? -6.705 -3.163 -2.237 1.00 93.38 108 LEU A O 1
ATOM 868 N N . ILE A 1 109 ? -5.275 -2.519 -0.629 1.00 92.19 109 ILE A N 1
ATOM 869 C CA . ILE A 1 109 ? -4.915 -1.216 -1.207 1.00 92.19 109 ILE A CA 1
ATOM 870 C C . ILE A 1 109 ? -3.420 -1.241 -1.534 1.00 92.19 109 ILE A C 1
ATOM 872 O O . ILE A 1 109 ? -2.620 -1.703 -0.722 1.00 92.19 109 ILE A O 1
ATOM 876 N N . SER A 1 110 ? -3.026 -0.741 -2.710 1.00 92.00 110 SER A N 1
ATOM 877 C CA . SER A 1 110 ? -1.607 -0.698 -3.085 1.00 92.00 110 SER A CA 1
ATOM 878 C C . SER A 1 110 ? -0.816 0.255 -2.179 1.00 92.00 110 SER A C 1
ATOM 880 O O . SER A 1 110 ? -1.303 1.333 -1.824 1.00 92.00 110 SER A O 1
ATOM 882 N N . THR A 1 111 ? 0.431 -0.095 -1.850 1.00 93.06 111 THR A N 1
ATOM 883 C CA . THR A 1 111 ? 1.326 0.773 -1.064 1.00 93.06 111 THR A CA 1
ATOM 884 C C . THR A 1 111 ? 1.488 2.148 -1.715 1.00 93.06 111 THR A C 1
ATOM 886 O O . THR A 1 111 ? 1.471 3.162 -1.024 1.00 93.06 111 THR A O 1
ATOM 889 N N . THR A 1 112 ? 1.548 2.208 -3.048 1.00 90.06 112 THR A N 1
ATOM 890 C CA . THR A 1 112 ? 1.603 3.459 -3.820 1.00 90.06 112 THR A CA 1
ATOM 891 C C . THR A 1 112 ? 0.371 4.337 -3.576 1.00 90.06 112 THR A C 1
ATOM 893 O O . THR A 1 112 ? 0.509 5.537 -3.332 1.00 90.06 112 THR A O 1
ATOM 896 N N . SER A 1 113 ? -0.830 3.745 -3.553 1.00 92.00 113 SER A N 1
ATOM 897 C CA . SER A 1 113 ? -2.085 4.452 -3.247 1.00 92.00 113 SER A CA 1
ATOM 898 C C . SER A 1 113 ? -2.121 4.931 -1.783 1.00 92.00 113 SER A C 1
ATOM 900 O O . SER A 1 113 ? -2.590 6.039 -1.514 1.00 92.00 113 SER A O 1
ATOM 902 N N . VAL A 1 114 ? -1.570 4.154 -0.837 1.00 94.06 114 VAL A N 1
ATOM 903 C CA . VAL A 1 114 ? -1.421 4.563 0.577 1.00 94.06 114 VAL A CA 1
ATOM 904 C C . VAL A 1 114 ? -0.475 5.761 0.713 1.00 94.06 114 VAL A C 1
ATOM 906 O O . VAL A 1 114 ? -0.846 6.760 1.330 1.00 94.06 114 VAL A O 1
ATOM 909 N N . VAL A 1 115 ? 0.709 5.707 0.092 1.00 93.88 115 VAL A N 1
ATOM 910 C CA . VAL A 1 115 ? 1.713 6.789 0.121 1.00 93.88 115 VAL A CA 1
ATOM 911 C C . VAL A 1 115 ? 1.171 8.070 -0.524 1.00 93.88 115 VAL A C 1
ATOM 913 O O . VAL A 1 115 ? 1.303 9.150 0.053 1.00 93.88 115 VAL A O 1
ATOM 916 N N . ALA A 1 116 ? 0.470 7.972 -1.659 1.00 90.44 116 ALA A N 1
ATOM 917 C CA . ALA A 1 116 ? -0.218 9.116 -2.266 1.00 90.44 116 ALA A CA 1
ATOM 918 C C . ALA A 1 116 ? -1.281 9.731 -1.327 1.00 90.44 116 ALA A C 1
ATOM 920 O O . ALA A 1 116 ? -1.483 10.952 -1.306 1.00 90.44 116 ALA A O 1
ATOM 921 N N . GLY A 1 117 ? -1.936 8.893 -0.516 1.00 93.38 117 GLY A N 1
ATOM 922 C CA . GLY A 1 117 ? -2.952 9.292 0.457 1.00 93.38 117 GLY A CA 1
ATOM 923 C C . GLY A 1 117 ? -2.422 10.098 1.647 1.00 93.38 117 GLY A C 1
ATOM 924 O O . GLY A 1 117 ? -3.201 10.856 2.230 1.00 93.38 117 GLY A O 1
ATOM 925 N N . VAL A 1 118 ? -1.124 9.994 1.972 1.00 93.75 118 VAL A N 1
ATOM 926 C CA . VAL A 1 118 ? -0.473 10.752 3.063 1.00 93.75 118 VAL A CA 1
ATOM 927 C C . VAL A 1 118 ? -0.563 12.259 2.815 1.00 93.75 118 VAL A C 1
ATOM 929 O O . VAL A 1 118 ? -0.911 13.013 3.720 1.00 93.75 118 VAL A O 1
ATOM 932 N N . PHE A 1 119 ? -0.312 12.696 1.577 1.00 90.94 119 PHE A N 1
ATOM 933 C CA . PHE A 1 119 ? -0.373 14.110 1.198 1.00 90.94 119 PHE A CA 1
ATOM 934 C C . PHE A 1 119 ? -1.796 14.569 0.870 1.00 90.94 119 PHE A C 1
ATOM 936 O O . PHE A 1 119 ? -2.192 15.679 1.222 1.00 90.94 119 PHE A O 1
ATOM 943 N N . CYS A 1 120 ? -2.580 13.738 0.173 1.00 94.38 120 CYS A N 1
ATOM 944 C CA . CYS A 1 120 ? -3.963 14.066 -0.159 1.00 94.38 120 CYS A CA 1
ATOM 945 C C . CYS A 1 120 ? -4.817 12.809 -0.359 1.00 94.38 120 CYS A C 1
ATOM 947 O O . CYS A 1 120 ? -4.874 12.236 -1.450 1.00 94.38 120 CYS A O 1
ATOM 949 N N . LYS A 1 121 ? -5.580 12.441 0.680 1.00 93.44 121 LYS A N 1
ATOM 950 C CA . LYS A 1 121 ? -6.550 11.329 0.651 1.00 93.44 121 LYS A CA 1
ATOM 951 C C . LYS A 1 121 ? -7.494 11.399 -0.557 1.00 93.44 121 LYS A C 1
ATOM 953 O O . LYS A 1 121 ? -7.729 10.388 -1.211 1.00 93.44 121 LYS A O 1
ATOM 958 N N . ARG A 1 122 ? -7.998 12.597 -0.899 1.00 95.50 122 ARG A N 1
ATOM 959 C CA . ARG A 1 122 ? -8.874 12.788 -2.069 1.00 95.50 122 ARG A CA 1
ATOM 960 C C . ARG A 1 122 ? -8.147 12.469 -3.377 1.00 95.50 122 ARG A C 1
ATOM 962 O O . ARG A 1 122 ? -8.725 11.774 -4.201 1.00 95.50 122 ARG A O 1
ATOM 969 N N . LYS A 1 123 ? -6.900 12.923 -3.561 1.00 92.12 123 LYS A N 1
ATOM 970 C CA . LYS A 1 123 ? -6.111 12.633 -4.770 1.00 92.12 123 LYS A CA 1
ATOM 971 C C . LYS A 1 123 ? -5.933 11.124 -4.954 1.00 92.12 123 LYS A C 1
ATOM 973 O O . LYS A 1 123 ? -6.254 10.624 -6.024 1.00 92.12 123 LYS A O 1
ATOM 978 N N . ALA A 1 124 ? -5.521 10.410 -3.905 1.00 93.25 124 ALA A N 1
ATOM 979 C CA . ALA A 1 124 ? -5.334 8.960 -3.960 1.00 93.25 124 ALA A CA 1
ATOM 980 C C . ALA A 1 124 ? -6.623 8.209 -4.348 1.00 93.25 124 ALA A C 1
ATOM 982 O O . ALA A 1 124 ? -6.595 7.364 -5.236 1.00 93.25 124 ALA A O 1
ATOM 983 N N . VAL A 1 125 ? -7.771 8.569 -3.758 1.00 93.69 125 VAL A N 1
ATOM 984 C CA . VAL A 1 125 ? -9.073 7.965 -4.110 1.00 93.69 125 VAL A CA 1
ATOM 985 C C . VAL A 1 125 ? -9.489 8.273 -5.554 1.00 93.69 125 VAL A C 1
ATOM 987 O O . VAL A 1 125 ? -10.094 7.421 -6.202 1.00 93.69 125 VAL A O 1
ATOM 990 N N . LEU A 1 126 ? -9.179 9.468 -6.073 1.00 92.94 126 LEU A N 1
ATOM 991 C CA . LEU A 1 126 ? -9.452 9.810 -7.472 1.00 92.94 126 LEU A CA 1
ATOM 992 C C . LEU A 1 126 ? -8.548 9.014 -8.429 1.00 92.94 126 LEU A C 1
ATOM 994 O O . LEU A 1 126 ? -9.065 8.404 -9.358 1.00 92.94 126 LEU A O 1
ATOM 998 N N . GLN A 1 127 ? -7.237 8.950 -8.179 1.00 89.62 127 GLN A N 1
ATOM 999 C CA . GLN A 1 127 ? -6.301 8.179 -9.013 1.00 89.62 127 GLN A CA 1
ATOM 1000 C C . GLN A 1 127 ? -6.640 6.680 -9.032 1.00 89.62 127 GLN A C 1
ATOM 1002 O O . GLN A 1 127 ? -6.574 6.041 -10.076 1.00 89.62 127 GLN A O 1
ATOM 1007 N N . GLU A 1 128 ? -7.081 6.131 -7.898 1.00 89.94 128 GLU A N 1
ATOM 1008 C CA . GLU A 1 128 ? -7.499 4.731 -7.784 1.00 89.94 128 GLU A CA 1
ATOM 1009 C C . GLU A 1 128 ? -8.792 4.425 -8.567 1.00 89.94 128 GLU A C 1
ATOM 1011 O O . GLU A 1 128 ? -8.916 3.355 -9.159 1.00 89.94 128 GLU A O 1
ATOM 1016 N N . ARG A 1 129 ? -9.751 5.363 -8.604 1.00 90.94 129 ARG A N 1
ATOM 1017 C CA . ARG A 1 129 ? -11.037 5.201 -9.316 1.00 90.94 129 ARG A CA 1
ATOM 1018 C C . ARG A 1 129 ? -10.976 5.531 -10.808 1.00 90.94 129 ARG A C 1
ATOM 1020 O O . ARG A 1 129 ? -11.778 4.995 -11.565 1.00 90.94 129 ARG A O 1
ATOM 1027 N N . TRP A 1 130 ? -10.060 6.404 -11.219 1.00 90.38 130 TRP A N 1
ATOM 1028 C CA . TRP A 1 130 ? -9.898 6.885 -12.597 1.00 90.38 130 TRP A CA 1
ATOM 1029 C C . TRP A 1 130 ? -8.507 6.540 -13.154 1.00 90.38 130 TRP A C 1
ATOM 1031 O O . TRP A 1 130 ? -7.833 7.364 -13.775 1.00 90.38 130 TRP A O 1
ATOM 1041 N N . ARG A 1 131 ? -8.077 5.293 -12.928 1.00 84.12 131 ARG A N 1
ATOM 1042 C CA . ARG A 1 131 ? -6.846 4.728 -13.502 1.00 84.12 131 ARG A CA 1
ATOM 1043 C C . ARG A 1 131 ? -6.855 4.860 -15.031 1.00 84.12 131 ARG A C 1
ATOM 1045 O O . ARG A 1 131 ? -7.875 4.606 -15.665 1.00 84.12 131 ARG A O 1
ATOM 1052 N N . GLY A 1 132 ? -5.713 5.231 -15.610 1.00 77.25 132 GLY A N 1
ATOM 1053 C CA . GLY A 1 132 ? -5.549 5.384 -17.063 1.00 77.25 132 GLY A CA 1
ATOM 1054 C C . GLY A 1 132 ? -6.019 6.722 -17.651 1.00 77.25 132 GLY A C 1
ATOM 1055 O O . GLY A 1 132 ? -5.951 6.887 -18.862 1.00 77.25 132 GLY A O 1
ATOM 1056 N N . ILE A 1 133 ? -6.474 7.682 -16.830 1.00 78.12 133 ILE A N 1
ATOM 1057 C CA . ILE A 1 133 ? -6.699 9.074 -17.277 1.00 78.12 133 ILE A CA 1
ATOM 1058 C C . ILE A 1 133 ? -5.401 9.900 -17.255 1.00 78.12 133 ILE A C 1
ATOM 1060 O O . ILE A 1 133 ? -5.290 10.894 -17.972 1.00 78.12 133 ILE A O 1
ATOM 1064 N N . ASP A 1 134 ? -4.411 9.495 -16.456 1.00 73.25 134 ASP A N 1
ATOM 1065 C CA . ASP A 1 134 ? -3.098 10.140 -16.424 1.00 73.25 134 ASP A CA 1
ATOM 1066 C C . ASP A 1 134 ? -2.415 10.026 -17.802 1.00 73.25 134 ASP A C 1
ATOM 1068 O O . ASP A 1 134 ? -2.247 8.930 -18.337 1.00 73.25 134 ASP A O 1
ATOM 1072 N N . SER A 1 135 ? -2.014 11.163 -18.376 1.00 73.94 135 SER A N 1
ATOM 1073 C CA . SER A 1 135 ? -1.300 11.215 -19.657 1.00 73.94 135 SER A CA 1
ATOM 1074 C C . SER A 1 135 ? 0.023 10.454 -19.579 1.00 73.94 135 SER A C 1
ATOM 1076 O O . SER A 1 135 ? 0.773 10.633 -18.613 1.00 73.94 135 SER A O 1
ATOM 1078 N N . ALA A 1 136 ? 0.348 9.680 -20.617 1.00 77.44 136 ALA A N 1
ATOM 1079 C CA . ALA A 1 136 ? 1.618 8.972 -20.708 1.00 77.44 136 ALA A CA 1
ATOM 1080 C C . ALA A 1 136 ? 2.796 9.950 -20.538 1.00 77.44 136 ALA A C 1
ATOM 1082 O O . ALA A 1 136 ? 2.909 10.958 -21.234 1.00 77.44 136 ALA A O 1
ATOM 1083 N N . ASN A 1 137 ? 3.653 9.672 -19.557 1.00 86.00 137 ASN A N 1
ATOM 1084 C CA . ASN A 1 137 ? 4.738 10.552 -19.139 1.00 86.00 137 ASN A CA 1
ATOM 1085 C C . ASN A 1 137 ? 6.073 9.921 -19.528 1.00 86.00 137 ASN A C 1
ATOM 1087 O O . ASN A 1 137 ? 6.402 8.850 -19.022 1.00 86.00 137 ASN A O 1
ATOM 1091 N N . THR A 1 138 ? 6.871 10.617 -20.339 1.00 89.81 138 THR A N 1
ATOM 1092 C CA . THR A 1 138 ? 8.214 10.196 -20.763 1.00 89.81 138 THR A CA 1
ATOM 1093 C C . THR A 1 138 ? 9.079 9.689 -19.608 1.00 89.81 138 THR A C 1
ATOM 1095 O O . THR A 1 138 ? 9.660 8.612 -19.714 1.00 89.81 138 THR A O 1
ATOM 1098 N N . ALA A 1 139 ? 9.122 10.406 -18.480 1.00 90.06 139 ALA A N 1
ATOM 1099 C CA . ALA A 1 139 ? 9.939 10.016 -17.329 1.00 90.06 139 ALA A CA 1
ATOM 1100 C C . ALA A 1 139 ? 9.438 8.723 -16.660 1.00 90.06 139 ALA A C 1
ATOM 1102 O O . ALA A 1 139 ? 10.235 7.922 -16.176 1.00 90.06 139 ALA A O 1
ATOM 1103 N N . MET A 1 140 ? 8.120 8.498 -16.661 1.00 90.75 140 MET A N 1
ATOM 1104 C CA . MET A 1 140 ? 7.518 7.265 -16.149 1.00 90.75 140 MET A CA 1
ATOM 1105 C C . MET A 1 140 ? 7.762 6.095 -17.107 1.00 90.75 140 MET A C 1
ATOM 1107 O O . MET A 1 140 ? 8.142 5.023 -16.650 1.00 90.75 140 MET A O 1
ATOM 1111 N N . THR A 1 141 ? 7.608 6.309 -18.419 1.00 91.88 141 THR A N 1
ATOM 1112 C CA . THR A 1 141 ? 7.900 5.304 -19.451 1.00 91.88 141 THR A CA 1
ATOM 1113 C C . THR A 1 141 ? 9.357 4.861 -19.368 1.00 91.88 141 THR A C 1
ATOM 1115 O O . THR A 1 141 ? 9.610 3.680 -19.164 1.00 91.88 141 THR A O 1
ATOM 1118 N N . VAL A 1 142 ? 10.312 5.797 -19.415 1.00 92.50 142 VAL A N 1
ATOM 1119 C CA . VAL A 1 142 ? 11.752 5.510 -19.270 1.00 92.50 142 VAL A CA 1
ATOM 1120 C C . VAL A 1 142 ? 12.044 4.773 -17.956 1.00 92.50 142 VAL A C 1
ATOM 1122 O O . VAL A 1 142 ? 12.767 3.780 -17.964 1.00 92.50 142 VAL A O 1
ATOM 1125 N N . GLY A 1 143 ? 11.422 5.188 -16.846 1.00 92.44 143 GLY A N 1
ATOM 1126 C CA . GLY A 1 143 ? 11.535 4.495 -15.561 1.00 92.44 143 GLY A CA 1
ATOM 1127 C C . GLY A 1 143 ? 11.062 3.036 -15.600 1.00 92.44 143 GLY A C 1
ATOM 1128 O O . GLY A 1 143 ? 11.728 2.177 -15.027 1.00 92.44 143 GLY A O 1
ATOM 1129 N N . ILE A 1 144 ? 9.962 2.732 -16.301 1.00 93.12 144 ILE A N 1
ATOM 1130 C CA . ILE A 1 144 ? 9.463 1.356 -16.475 1.00 93.12 144 ILE A CA 1
ATOM 1131 C C . ILE A 1 144 ? 10.472 0.509 -17.262 1.00 93.12 144 ILE A C 1
ATOM 1133 O O . ILE A 1 144 ? 10.832 -0.571 -16.795 1.00 93.12 144 ILE A O 1
ATOM 1137 N N . LEU A 1 145 ? 10.986 1.015 -18.391 1.00 94.12 145 LEU A N 1
ATOM 1138 C CA . LEU A 1 145 ? 11.952 0.279 -19.222 1.00 94.12 145 LEU A CA 1
ATOM 1139 C C . LEU A 1 145 ? 13.255 -0.019 -18.456 1.00 94.12 145 LEU A C 1
ATOM 1141 O O . LEU A 1 145 ? 13.796 -1.120 -18.551 1.00 94.12 145 LEU A O 1
ATOM 1145 N N . ILE A 1 146 ? 13.746 0.940 -17.660 1.00 92.50 146 ILE A N 1
ATOM 1146 C CA . ILE A 1 146 ? 14.932 0.753 -16.807 1.00 92.50 146 ILE A CA 1
ATOM 1147 C C . ILE A 1 146 ? 14.651 -0.265 -15.696 1.00 92.50 146 ILE A C 1
ATOM 1149 O O . ILE A 1 146 ? 15.484 -1.136 -15.447 1.00 92.50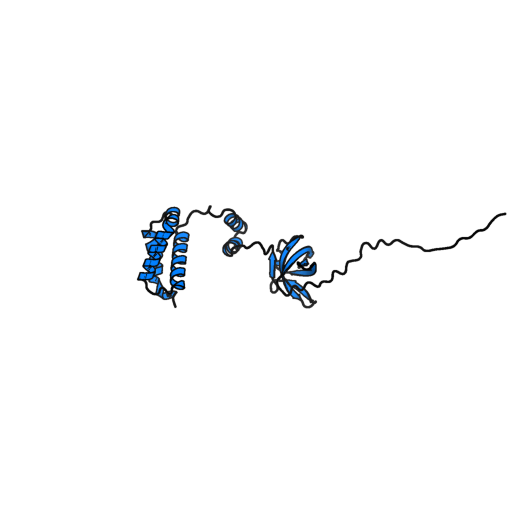 146 ILE A O 1
ATOM 1153 N N . HIS A 1 147 ? 13.486 -0.196 -15.041 1.00 92.50 147 HIS A N 1
ATOM 1154 C CA . HIS A 1 147 ? 13.102 -1.176 -14.023 1.00 92.50 147 HIS A CA 1
ATOM 1155 C C . HIS A 1 147 ? 13.057 -2.600 -14.589 1.00 92.50 147 HIS A C 1
ATOM 1157 O O . HIS A 1 147 ? 13.571 -3.516 -13.946 1.00 92.50 147 HIS A O 1
ATOM 1163 N N . GLU A 1 148 ? 12.502 -2.785 -15.787 1.00 94.44 148 GLU A N 1
ATOM 1164 C CA . GLU A 1 148 ? 12.475 -4.084 -16.460 1.00 94.44 148 GLU A CA 1
ATOM 1165 C C . GLU A 1 148 ? 13.886 -4.563 -16.838 1.00 94.44 148 GLU A C 1
ATOM 1167 O O . GLU A 1 148 ? 14.230 -5.721 -16.593 1.00 94.44 148 GLU A O 1
ATOM 1172 N N . LEU A 1 149 ? 14.735 -3.670 -17.361 1.00 91.69 149 LEU A N 1
ATOM 1173 C CA . LEU A 1 149 ? 16.123 -3.980 -17.711 1.00 91.69 149 LEU A CA 1
ATOM 1174 C C . LEU A 1 149 ? 16.920 -4.458 -16.487 1.00 91.69 149 LEU A C 1
ATOM 1176 O O . LEU A 1 149 ? 17.602 -5.481 -16.554 1.00 91.69 149 LEU A O 1
ATOM 1180 N N . VAL A 1 150 ? 16.797 -3.756 -15.357 1.00 89.31 150 VAL A N 1
ATOM 1181 C CA . VAL A 1 150 ? 17.448 -4.127 -14.090 1.00 89.31 150 VAL A CA 1
ATOM 1182 C C . VAL A 1 150 ? 16.891 -5.448 -13.548 1.00 89.31 150 VAL A C 1
ATOM 1184 O O . VAL A 1 150 ? 17.665 -6.300 -13.116 1.00 89.31 150 VAL A O 1
ATOM 1187 N N . GLN A 1 151 ? 15.574 -5.673 -13.620 1.00 91.00 151 GLN A N 1
ATOM 1188 C CA . GLN A 1 151 ? 14.962 -6.946 -13.217 1.00 91.00 151 GLN A CA 1
ATOM 1189 C C . GLN A 1 151 ? 15.467 -8.125 -14.060 1.00 91.00 151 GLN A C 1
ATOM 1191 O O . GLN A 1 151 ? 15.859 -9.147 -13.492 1.00 91.00 151 GLN A O 1
ATOM 1196 N N . LYS A 1 152 ? 15.511 -7.986 -15.392 1.00 90.50 152 LYS A N 1
ATOM 1197 C CA . LYS A 1 152 ? 16.049 -9.007 -16.308 1.00 90.50 152 LYS A CA 1
ATOM 1198 C C . LYS A 1 152 ? 17.531 -9.279 -16.039 1.00 90.50 152 LYS A C 1
ATOM 1200 O O . LYS A 1 152 ? 17.924 -10.446 -15.974 1.00 90.50 152 LYS A O 1
ATOM 1205 N N . ALA A 1 153 ? 18.323 -8.228 -15.812 1.00 89.19 153 ALA A N 1
ATOM 1206 C CA . ALA A 1 153 ? 19.750 -8.337 -15.527 1.00 89.19 153 ALA A CA 1
ATOM 1207 C C . ALA A 1 153 ? 20.041 -9.074 -14.212 1.00 89.19 153 ALA A C 1
ATOM 1209 O O . ALA A 1 153 ? 20.848 -9.999 -14.210 1.00 89.19 153 ALA A O 1
ATOM 1210 N N . LEU A 1 154 ? 19.354 -8.715 -13.122 1.00 88.75 154 LEU A N 1
ATOM 1211 C CA . LEU A 1 154 ? 19.532 -9.350 -11.811 1.00 88.75 154 LEU A CA 1
ATOM 1212 C C . LEU A 1 154 ? 18.989 -10.786 -11.770 1.00 88.75 154 LEU A C 1
ATOM 1214 O O . LEU A 1 154 ? 19.594 -11.652 -11.148 1.00 88.75 154 LEU A O 1
ATOM 1218 N N . THR A 1 155 ? 17.864 -11.059 -12.438 1.00 91.06 155 THR A N 1
ATOM 1219 C CA . THR A 1 155 ? 17.248 -12.403 -12.439 1.00 91.06 155 THR A CA 1
ATOM 1220 C C . THR A 1 155 ? 18.050 -13.411 -13.268 1.00 91.06 155 THR A C 1
ATOM 1222 O O . THR A 1 155 ? 18.000 -14.607 -12.987 1.00 91.06 155 THR A O 1
ATOM 1225 N N . SER A 1 156 ? 18.792 -12.936 -14.273 1.00 89.19 156 SER A N 1
ATOM 1226 C CA . SER A 1 156 ? 19.548 -13.779 -15.215 1.00 89.19 156 SER A CA 1
ATOM 1227 C C . SER A 1 156 ? 21.074 -13.660 -15.060 1.00 89.19 156 SER A C 1
ATOM 1229 O O . SER A 1 156 ? 21.798 -14.190 -15.894 1.00 89.19 156 SER A O 1
ATOM 1231 N N . ASP A 1 157 ? 21.550 -12.960 -14.023 1.00 86.12 157 ASP A N 1
ATOM 1232 C CA . ASP A 1 157 ? 22.972 -12.695 -13.722 1.00 86.12 157 ASP A CA 1
ATOM 1233 C C . ASP A 1 157 ? 23.773 -12.093 -14.907 1.00 86.12 157 ASP A C 1
ATOM 1235 O O . ASP A 1 157 ? 24.896 -12.493 -15.223 1.00 86.12 157 ASP A O 1
ATOM 1239 N N . ILE A 1 158 ? 23.179 -11.119 -15.615 1.00 83.75 158 ILE A N 1
ATOM 1240 C CA . ILE A 1 158 ? 23.755 -10.539 -16.845 1.00 83.75 158 ILE A CA 1
ATOM 1241 C C . ILE A 1 158 ? 24.825 -9.495 -16.506 1.00 83.75 158 ILE A C 1
ATOM 1243 O O . ILE A 1 158 ? 24.589 -8.279 -16.431 1.00 83.75 158 ILE A O 1
ATOM 1247 N N . LEU A 1 159 ? 26.057 -9.978 -16.358 1.00 76.94 159 LEU A N 1
ATOM 1248 C CA . LEU A 1 159 ? 27.226 -9.145 -16.078 1.00 76.94 159 LEU A CA 1
ATOM 1249 C C . LEU A 1 159 ? 27.834 -8.500 -17.340 1.00 76.94 159 LEU A C 1
ATOM 1251 O O . LEU A 1 159 ? 28.378 -7.399 -17.238 1.00 76.94 159 LEU A O 1
ATOM 1255 N N . ASP A 1 160 ? 27.639 -9.042 -18.551 1.00 84.75 160 ASP A N 1
ATOM 1256 C CA . ASP A 1 160 ? 28.138 -8.412 -19.792 1.00 84.75 160 ASP A CA 1
ATOM 1257 C C . ASP A 1 160 ? 27.299 -7.193 -20.234 1.00 84.75 160 ASP A C 1
ATOM 1259 O O . ASP A 1 160 ? 26.068 -7.170 -20.152 1.00 84.75 160 ASP A O 1
ATOM 1263 N N . VAL A 1 161 ? 27.974 -6.137 -20.691 1.00 83.50 161 VAL A N 1
ATOM 1264 C CA . VAL A 1 161 ? 27.347 -4.903 -21.196 1.00 83.50 161 VAL A CA 1
ATOM 1265 C C . VAL A 1 161 ? 26.717 -5.129 -22.570 1.00 83.50 161 VAL A C 1
ATOM 1267 O O . VAL A 1 161 ? 25.680 -4.534 -22.857 1.00 83.50 161 VAL A O 1
ATOM 1270 N N . LYS A 1 162 ? 27.287 -5.995 -23.422 1.00 86.56 162 LYS A N 1
ATOM 1271 C CA . LYS A 1 162 ? 26.703 -6.257 -24.751 1.00 86.56 162 LYS A CA 1
ATOM 1272 C C . LYS A 1 162 ? 25.382 -6.999 -24.625 1.00 86.56 162 LYS A C 1
ATOM 1274 O O . LYS A 1 162 ? 24.408 -6.598 -25.246 1.00 86.56 162 LYS A O 1
ATOM 1279 N N . GLU A 1 163 ? 25.339 -8.023 -23.779 1.00 86.75 163 GLU A N 1
ATOM 1280 C CA . GLU A 1 163 ? 24.107 -8.746 -23.469 1.00 86.75 163 GLU A CA 1
ATOM 1281 C C . GLU A 1 163 ? 23.049 -7.831 -22.829 1.00 86.75 163 GLU A C 1
ATOM 1283 O O . GLU A 1 163 ? 21.890 -7.870 -23.238 1.00 86.75 163 GLU A O 1
ATOM 1288 N N . LEU A 1 164 ? 23.444 -6.917 -21.930 1.00 87.50 164 LEU A N 1
ATOM 1289 C CA . LEU A 1 164 ? 22.523 -5.907 -21.391 1.00 87.50 164 LEU A CA 1
ATOM 1290 C C . LEU A 1 164 ? 21.979 -4.963 -22.481 1.00 87.50 164 LEU A C 1
ATOM 1292 O O . LEU A 1 164 ? 20.800 -4.616 -22.457 1.00 87.50 164 LEU A O 1
ATOM 1296 N N . ARG A 1 165 ? 22.804 -4.571 -23.462 1.00 88.56 165 ARG A N 1
ATOM 1297 C CA . ARG A 1 165 ? 22.348 -3.783 -24.621 1.00 88.56 165 ARG A CA 1
ATOM 1298 C C . ARG A 1 165 ? 21.376 -4.568 -25.503 1.00 88.56 165 ARG A C 1
ATOM 1300 O O . ARG A 1 165 ? 20.381 -3.989 -25.918 1.00 88.56 165 ARG A O 1
ATOM 1307 N N . THR A 1 166 ? 21.579 -5.872 -25.695 1.00 91.31 166 THR A N 1
ATOM 1308 C CA . THR A 1 166 ? 20.598 -6.741 -26.371 1.00 91.31 166 THR A CA 1
ATOM 1309 C C . THR A 1 166 ? 19.271 -6.808 -25.602 1.00 91.31 166 THR A C 1
ATOM 1311 O O . THR A 1 166 ? 18.212 -6.683 -26.206 1.00 91.31 166 THR A O 1
ATOM 1314 N N . GLN A 1 167 ? 19.301 -6.912 -24.267 1.00 91.38 167 GLN A N 1
ATOM 1315 C CA . GLN A 1 167 ? 18.075 -6.849 -23.457 1.00 91.38 167 GLN A CA 1
ATOM 1316 C C . GLN A 1 167 ? 17.376 -5.483 -23.567 1.00 91.38 167 GLN A C 1
ATOM 1318 O O . GLN A 1 167 ? 16.155 -5.432 -23.675 1.00 91.38 167 GLN A O 1
ATOM 1323 N N . CYS A 1 168 ? 18.131 -4.380 -23.592 1.00 92.12 168 CYS A N 1
ATOM 1324 C CA . CYS A 1 168 ? 17.607 -3.031 -23.836 1.00 92.12 168 CYS A CA 1
ATOM 1325 C C . CYS A 1 168 ? 16.923 -2.929 -25.214 1.00 92.12 168 CYS A C 1
ATOM 1327 O O . CYS A 1 168 ? 15.794 -2.452 -25.312 1.00 92.12 168 CYS A O 1
ATOM 1329 N N . ASP A 1 169 ? 17.574 -3.449 -26.259 1.00 93.19 169 ASP A N 1
ATOM 1330 C CA . ASP A 1 169 ? 17.034 -3.569 -27.616 1.00 93.19 169 ASP A CA 1
ATOM 1331 C C . ASP A 1 169 ? 15.675 -4.275 -27.656 1.00 93.19 169 ASP A C 1
ATOM 1333 O O . ASP A 1 169 ? 14.757 -3.811 -28.331 1.00 93.19 169 ASP A O 1
ATOM 1337 N N . ASP A 1 170 ? 15.548 -5.397 -26.953 1.00 94.44 170 ASP A N 1
ATOM 1338 C CA . ASP A 1 170 ? 14.336 -6.214 -26.987 1.00 94.44 170 ASP A CA 1
ATOM 1339 C C . ASP A 1 170 ? 13.207 -5.592 -26.145 1.00 94.44 170 ASP A C 1
ATOM 1341 O O . ASP A 1 170 ? 12.081 -5.494 -26.630 1.00 94.44 170 ASP A O 1
ATOM 1345 N N . ILE A 1 171 ? 13.513 -5.025 -24.969 1.00 95.38 171 ILE A N 1
ATOM 1346 C CA . ILE A 1 171 ? 12.549 -4.257 -24.151 1.00 95.38 171 ILE A CA 1
ATOM 1347 C C . ILE A 1 171 ? 11.957 -3.076 -24.938 1.00 95.38 171 ILE A C 1
ATOM 1349 O O . ILE A 1 171 ? 10.752 -2.827 -24.873 1.00 95.38 171 ILE A O 1
ATOM 1353 N N . ILE A 1 172 ? 12.781 -2.347 -25.702 1.00 94.94 172 ILE A N 1
ATOM 1354 C CA . ILE A 1 172 ? 12.329 -1.210 -26.523 1.00 94.94 172 ILE A CA 1
ATOM 1355 C C . ILE A 1 172 ? 11.362 -1.673 -27.625 1.00 94.94 172 ILE A C 1
ATOM 1357 O O . ILE A 1 172 ? 10.320 -1.041 -27.812 1.00 94.94 172 ILE A O 1
ATOM 1361 N N . LYS A 1 173 ? 11.660 -2.788 -28.310 1.00 94.62 173 LYS A N 1
ATOM 1362 C CA . LYS A 1 173 ? 10.785 -3.371 -29.350 1.00 94.62 173 LYS A CA 1
ATOM 1363 C C . LYS A 1 173 ? 9.464 -3.880 -28.774 1.00 94.62 173 LYS A C 1
ATOM 1365 O O . LYS A 1 173 ? 8.415 -3.655 -29.374 1.00 94.62 173 LYS A O 1
ATOM 1370 N N . ASP A 1 174 ? 9.499 -4.517 -27.607 1.00 95.75 174 ASP A N 1
ATOM 1371 C CA . ASP A 1 174 ? 8.294 -5.005 -26.926 1.00 95.75 174 ASP A CA 1
ATOM 1372 C C . ASP A 1 174 ? 7.412 -3.842 -26.415 1.00 95.75 174 ASP A C 1
ATOM 1374 O O . ASP A 1 174 ? 6.197 -3.988 -26.270 1.00 95.75 174 ASP A O 1
ATOM 1378 N N . SER A 1 175 ? 7.999 -2.655 -26.210 1.00 94.44 175 SER A N 1
ATOM 1379 C CA . SER A 1 175 ? 7.342 -1.483 -25.607 1.00 94.44 175 SER A CA 1
ATOM 1380 C C . SER A 1 175 ? 6.835 -0.422 -26.595 1.00 94.44 175 SER A C 1
ATOM 1382 O O . SER A 1 175 ? 6.415 0.651 -26.155 1.00 94.44 175 SER A O 1
ATOM 1384 N N . ILE A 1 176 ? 6.830 -0.680 -27.912 1.00 93.88 176 ILE A N 1
ATOM 1385 C CA . ILE A 1 176 ? 6.522 0.319 -28.965 1.00 93.88 176 ILE A CA 1
ATOM 1386 C C . ILE A 1 176 ? 5.242 1.133 -28.694 1.00 93.88 176 ILE A C 1
ATOM 1388 O O . ILE A 1 176 ? 5.244 2.349 -28.891 1.00 93.88 176 ILE A O 1
ATOM 1392 N N . GLN A 1 177 ? 4.166 0.508 -28.198 1.00 91.88 177 GLN A N 1
ATOM 1393 C CA . GLN A 1 177 ? 2.921 1.222 -27.874 1.00 91.88 177 GLN A CA 1
ATOM 1394 C C . GLN A 1 177 ? 3.135 2.293 -26.791 1.00 91.88 177 GLN A C 1
ATOM 1396 O O . GLN A 1 177 ? 2.675 3.420 -26.944 1.00 91.88 177 GLN A O 1
ATOM 1401 N N . MET A 1 178 ? 3.888 1.979 -25.732 1.00 90.81 178 MET A N 1
ATOM 1402 C CA . MET A 1 178 ? 4.183 2.929 -24.654 1.00 90.81 178 MET A CA 1
ATOM 1403 C C . MET A 1 178 ? 5.085 4.079 -25.114 1.00 90.81 178 MET A C 1
ATOM 1405 O O . MET A 1 178 ? 4.942 5.193 -24.610 1.00 90.81 178 MET A O 1
ATOM 1409 N N . LEU A 1 179 ? 6.001 3.817 -26.055 1.00 93.19 179 LEU A N 1
ATOM 1410 C CA . LEU A 1 179 ? 6.848 4.847 -26.668 1.00 93.19 179 LEU A CA 1
ATOM 1411 C C . LEU A 1 179 ? 6.007 5.811 -27.514 1.00 93.19 179 LEU A C 1
ATOM 1413 O O . LEU A 1 179 ? 6.154 7.028 -27.397 1.00 93.19 179 LEU A O 1
ATOM 1417 N N . TYR A 1 180 ? 5.084 5.265 -28.313 1.00 91.94 180 TYR A N 1
ATOM 1418 C CA . TYR A 1 180 ? 4.136 6.042 -29.109 1.00 91.94 180 TYR A CA 1
ATOM 1419 C C . TYR A 1 180 ? 3.224 6.904 -28.226 1.00 91.94 180 TYR A C 1
ATOM 1421 O O . TYR A 1 180 ? 3.103 8.106 -28.466 1.00 91.94 180 TYR A O 1
ATOM 1429 N N . ASP A 1 181 ? 2.647 6.323 -27.170 1.00 90.00 181 ASP A N 1
ATOM 1430 C CA . ASP A 1 181 ? 1.708 7.013 -26.279 1.00 90.00 181 ASP A CA 1
ATOM 1431 C C . ASP A 1 181 ? 2.353 8.203 -25.544 1.00 90.00 181 ASP A C 1
ATOM 1433 O O . ASP A 1 181 ? 1.691 9.223 -25.343 1.00 90.00 181 ASP A O 1
ATOM 1437 N N . CYS A 1 182 ? 3.638 8.112 -25.161 1.00 90.56 182 CYS A N 1
ATOM 1438 C CA . CYS A 1 182 ? 4.382 9.230 -24.559 1.00 90.56 182 CYS A CA 1
ATOM 1439 C C . CYS A 1 182 ? 5.194 10.075 -25.561 1.00 90.56 182 CYS A C 1
ATOM 1441 O O . CYS A 1 182 ? 5.896 10.999 -25.145 1.00 90.56 182 CYS A O 1
ATOM 1443 N N . GLY A 1 183 ? 5.081 9.791 -26.863 1.00 91.56 183 GLY A N 1
ATOM 1444 C CA . GLY A 1 183 ? 5.655 10.595 -27.942 1.00 91.56 183 GLY A CA 1
ATOM 1445 C C . GLY A 1 183 ? 7.182 10.566 -28.054 1.00 91.56 183 GLY A C 1
ATOM 1446 O O . GLY A 1 183 ? 7.751 11.563 -28.496 1.00 91.56 183 GLY A O 1
ATOM 1447 N N . ILE A 1 184 ? 7.845 9.469 -27.666 1.00 93.62 184 ILE A N 1
ATOM 1448 C CA . ILE A 1 184 ? 9.308 9.319 -27.782 1.00 93.62 184 ILE A CA 1
ATOM 1449 C C . ILE A 1 184 ? 9.709 8.308 -28.855 1.00 93.62 184 ILE A C 1
ATOM 1451 O O . ILE A 1 184 ? 9.028 7.312 -29.094 1.00 93.62 184 ILE A O 1
ATOM 1455 N N . THR A 1 185 ? 10.853 8.547 -29.490 1.00 94.12 185 THR A N 1
ATOM 1456 C CA . THR A 1 185 ? 11.438 7.621 -30.468 1.00 94.12 185 THR A CA 1
ATOM 1457 C C . THR A 1 185 ? 12.218 6.490 -29.794 1.00 94.12 185 THR A C 1
ATOM 1459 O O . THR A 1 185 ? 12.755 6.647 -28.697 1.00 94.12 185 THR A O 1
ATOM 1462 N N . GLU A 1 186 ? 12.376 5.358 -30.488 1.00 93.81 186 GLU A N 1
ATOM 1463 C CA . GLU A 1 186 ? 13.251 4.256 -30.049 1.00 93.81 186 GLU A CA 1
ATOM 1464 C C . GLU A 1 186 ? 14.701 4.717 -29.806 1.00 93.81 186 GLU A C 1
ATOM 1466 O O . GLU A 1 186 ? 15.362 4.247 -28.881 1.00 93.81 186 GLU A O 1
ATOM 1471 N N . SER A 1 187 ? 15.195 5.669 -30.608 1.00 92.56 187 SER A N 1
ATOM 1472 C CA . SER A 1 187 ? 16.518 6.282 -30.435 1.00 92.56 187 SER A CA 1
ATOM 1473 C C . SER A 1 187 ? 16.642 7.085 -29.141 1.00 92.56 187 SER A C 1
ATOM 1475 O O . SER A 1 187 ? 17.672 7.007 -28.474 1.00 92.56 187 SER A O 1
ATOM 1477 N N . GLU A 1 188 ? 15.603 7.829 -28.760 1.00 91.75 188 GLU A N 1
ATOM 1478 C CA . GLU A 1 188 ? 15.580 8.577 -27.500 1.00 91.75 188 GLU A CA 1
ATOM 1479 C C . GLU A 1 188 ? 15.412 7.635 -26.307 1.00 91.75 188 GLU A C 1
ATOM 1481 O O . GLU A 1 188 ? 16.121 7.788 -25.314 1.00 91.75 188 GLU A O 1
ATOM 1486 N N . ALA A 1 189 ? 14.538 6.628 -26.403 1.00 92.25 189 ALA A N 1
ATOM 1487 C CA . ALA A 1 189 ? 14.379 5.606 -25.368 1.00 92.25 189 ALA A CA 1
ATOM 1488 C C . ALA A 1 189 ? 15.714 4.898 -25.079 1.00 92.25 189 ALA A C 1
ATOM 1490 O O . ALA A 1 189 ? 16.153 4.847 -23.929 1.00 92.25 189 ALA A O 1
ATOM 1491 N N . ARG A 1 190 ? 16.416 4.469 -26.135 1.00 91.81 190 ARG A N 1
ATOM 1492 C CA . ARG A 1 190 ? 17.755 3.873 -26.052 1.00 91.81 190 ARG A CA 1
ATOM 1493 C C . ARG A 1 190 ? 18.773 4.806 -25.412 1.00 91.81 190 ARG A C 1
ATOM 1495 O O . ARG A 1 190 ? 19.438 4.396 -24.470 1.00 91.81 190 ARG A O 1
ATOM 1502 N N . ALA A 1 191 ? 18.864 6.056 -25.870 1.00 91.00 191 ALA A N 1
ATOM 1503 C CA . ALA A 1 191 ? 19.807 7.026 -25.315 1.00 91.00 191 ALA A CA 1
ATOM 1504 C C . ALA A 1 191 ? 19.572 7.283 -23.814 1.00 91.00 191 ALA A C 1
ATOM 1506 O O . ALA A 1 191 ? 20.532 7.439 -23.066 1.00 91.00 191 ALA A O 1
ATOM 1507 N N . ASN A 1 192 ? 18.312 7.276 -23.360 1.00 89.19 192 ASN A N 1
ATOM 1508 C CA . ASN A 1 192 ? 17.979 7.383 -21.938 1.00 89.19 192 ASN A CA 1
ATOM 1509 C C . ASN A 1 192 ? 18.344 6.113 -21.145 1.00 89.19 192 ASN A C 1
ATOM 1511 O O . ASN A 1 192 ? 18.816 6.219 -20.015 1.00 89.19 192 ASN A O 1
ATOM 1515 N N . MET A 1 193 ? 18.145 4.919 -21.715 1.00 88.25 193 MET A N 1
ATOM 1516 C CA . MET A 1 193 ? 18.475 3.645 -21.060 1.00 88.25 193 MET A CA 1
ATOM 1517 C C . MET A 1 193 ? 19.984 3.356 -21.031 1.00 88.25 193 MET A C 1
ATOM 1519 O O . MET A 1 193 ? 20.477 2.787 -20.057 1.00 88.25 193 MET A O 1
ATOM 1523 N N . ASP A 1 194 ? 20.738 3.774 -22.051 1.00 84.81 194 ASP A N 1
ATOM 1524 C CA . ASP A 1 194 ? 22.178 3.508 -22.157 1.00 84.81 194 ASP A CA 1
ATOM 1525 C C . ASP A 1 194 ? 23.001 4.169 -21.039 1.00 84.81 194 ASP A C 1
ATOM 1527 O O . ASP A 1 194 ? 23.990 3.591 -20.592 1.00 84.81 194 ASP A O 1
ATOM 1531 N N . VAL A 1 195 ? 22.542 5.300 -20.489 1.00 81.69 195 VAL A N 1
ATOM 1532 C CA . VAL A 1 195 ? 23.136 5.930 -19.289 1.00 81.69 195 VAL A CA 1
ATOM 1533 C C . VAL A 1 195 ? 23.232 4.939 -18.118 1.00 81.69 195 VAL A C 1
ATOM 1535 O O . VAL A 1 195 ? 24.211 4.932 -17.373 1.00 81.69 195 VAL A O 1
ATOM 1538 N N . TYR A 1 196 ? 22.240 4.058 -17.979 1.00 75.19 196 TYR A N 1
ATOM 1539 C CA . TYR A 1 196 ? 22.190 3.037 -16.933 1.00 75.19 196 TYR A CA 1
ATOM 1540 C C . TYR A 1 196 ? 22.927 1.751 -17.342 1.00 75.19 196 TYR A C 1
ATOM 1542 O O . TYR A 1 196 ? 23.383 1.012 -16.470 1.00 75.19 196 TYR A O 1
ATOM 1550 N N . SER A 1 197 ? 23.107 1.496 -18.647 1.00 70.56 197 SER A N 1
ATOM 1551 C CA . SER A 1 197 ? 23.866 0.338 -19.149 1.00 70.56 197 SER A CA 1
ATOM 1552 C C . SER A 1 197 ? 25.378 0.470 -18.925 1.00 70.56 197 SER A C 1
ATOM 1554 O O . SER A 1 197 ? 26.063 -0.540 -18.756 1.00 70.56 197 SER A O 1
ATOM 1556 N N . GLU A 1 198 ? 25.891 1.702 -18.854 1.00 66.12 198 GLU A N 1
ATOM 1557 C CA . GLU A 1 198 ? 27.304 1.998 -18.572 1.00 66.12 198 GLU A CA 1
ATOM 1558 C C . GLU A 1 198 ? 27.600 2.124 -17.065 1.00 66.12 198 GLU A C 1
ATOM 1560 O O . GLU A 1 198 ? 28.703 1.815 -16.615 1.00 66.12 198 GLU A O 1
ATOM 1565 N N . SER A 1 199 ? 26.593 2.462 -16.257 1.00 61.31 199 SER A N 1
ATOM 1566 C CA . SER A 1 199 ? 26.690 2.639 -14.799 1.00 61.31 199 SER A CA 1
ATOM 1567 C C . SER A 1 199 ? 26.689 1.323 -13.986 1.00 61.31 199 SER A C 1
ATOM 1569 O O . SER A 1 199 ? 26.460 1.338 -12.775 1.00 61.31 199 SER A O 1
ATOM 1571 N N . LYS A 1 200 ? 26.997 0.172 -14.612 1.00 56.31 200 LYS A N 1
ATOM 1572 C CA . LYS A 1 200 ? 27.040 -1.166 -13.968 1.00 56.31 200 LYS A CA 1
ATOM 1573 C C . LYS A 1 200 ? 27.896 -1.257 -12.697 1.00 56.31 200 LYS A C 1
ATOM 1575 O O . LYS A 1 200 ? 27.724 -2.188 -11.916 1.00 56.31 200 LYS A O 1
ATOM 1580 N N . VAL A 1 201 ? 28.841 -0.337 -12.519 1.00 49.94 201 VAL A N 1
ATOM 1581 C CA . VAL A 1 201 ? 29.890 -0.396 -11.492 1.00 49.94 201 VAL A CA 1
ATOM 1582 C C . VAL A 1 201 ? 29.351 -0.207 -10.063 1.00 49.94 201 VAL A C 1
ATOM 1584 O O . VAL A 1 201 ? 29.988 -0.687 -9.132 1.00 49.94 201 VAL A O 1
ATOM 1587 N N . GLU A 1 202 ? 28.193 0.439 -9.872 1.00 52.69 202 GLU A N 1
ATOM 1588 C CA . GLU A 1 202 ? 27.715 0.843 -8.531 1.00 52.69 202 GLU A CA 1
ATOM 1589 C C . GLU A 1 202 ? 26.553 0.019 -7.943 1.00 52.69 202 GLU A C 1
ATOM 1591 O O . GLU A 1 202 ? 26.258 0.178 -6.761 1.00 52.69 202 GLU A O 1
ATOM 1596 N N . TRP A 1 203 ? 25.877 -0.842 -8.718 1.00 60.28 203 TRP A N 1
ATOM 1597 C CA . TRP A 1 203 ? 24.666 -1.555 -8.246 1.00 60.28 203 TRP A CA 1
ATOM 1598 C C . TRP A 1 203 ? 24.752 -3.085 -8.279 1.00 60.28 203 TRP A C 1
ATOM 1600 O O . TRP A 1 203 ? 23.842 -3.755 -7.798 1.00 60.28 203 TRP A O 1
ATOM 1610 N N . ALA A 1 204 ? 25.812 -3.638 -8.874 1.00 56.25 204 ALA A N 1
ATOM 1611 C CA . ALA A 1 204 ? 26.050 -5.081 -8.962 1.00 56.25 204 ALA A CA 1
ATOM 1612 C C . ALA A 1 204 ? 27.012 -5.611 -7.872 1.00 56.25 204 ALA A C 1
ATOM 1614 O O . ALA A 1 204 ? 27.394 -6.780 -7.918 1.00 56.25 204 ALA A O 1
ATOM 1615 N N . TYR A 1 205 ? 27.406 -4.754 -6.921 1.00 44.84 205 TYR A N 1
ATOM 1616 C CA . TYR A 1 205 ? 28.336 -5.024 -5.817 1.00 44.84 205 TYR A CA 1
ATOM 1617 C C . TYR A 1 205 ? 27.785 -4.493 -4.489 1.00 44.84 205 TYR A C 1
ATOM 1619 O O . TYR A 1 205 ? 27.200 -3.388 -4.509 1.00 44.84 205 TYR A O 1
#

Secondary structure (DSSP, 8-state):
------------------TT----------TTS-EEEEEEEEEE-SS-EEEEEEETT--EEEEEE-GGGGGS---TT-EEEEE-EE-TTS-EEE-SSS-EEEESTT----HHHHHHHHH-HHHHHHHHHSTT-SPP-HHHHHHHHHHHHHHHHHHTT---HHHHHHHHHHHHHHTHHHHHHTT--HHHHHHHHHHHHH-TTTT--

Sequence (205 aa):
MYKLCFQDDELFTDEWDFEGVEEDIKEDLDLTIIQRCEVLQVTHQPSRMEIKLK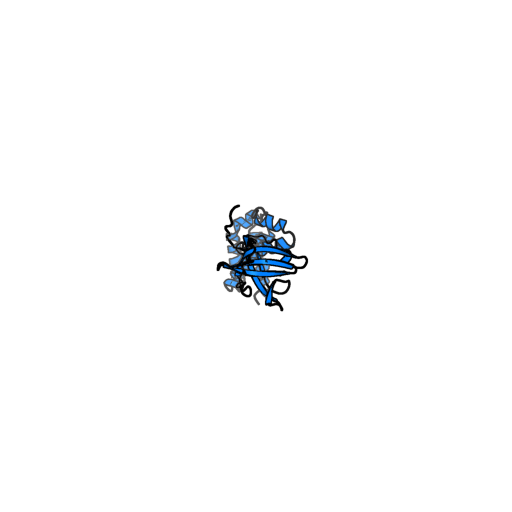NNKKEKGTCLIEGVWMNTPLQEGEIVSILASRNASGSFVINNTSGLLSLRPDHLISTTSVVAGVFCKRKAVLQERWRGIDSANTAMTVGILIHELVQKALTSDILDVKELRTQCDDIIKDSIQMLYDCGITESEARANMDVYSESKVEWAY

Radius of gyration: 32.86 Å; chains: 1; bounding box: 108×33×92 Å

Foldseek 3Di:
DDDDDDDDDDDDDDPPPCPPPPPPLPQPDDQQDWAKWAWADWDDDPFWIKTWTAHPVRRIHIEIEGDPCVPPPDDHRWMKTWHFDQDPVRHTYDYPPTIDIGTPVVDDDDPVLVVVVVVPVVVSVCCVVDPPPDQQAPVVLLVVLLVVLVVCCVVVVPPDLVVSLVSSVVSLVVCVVSCVRNVHDSVVSSVSNVVVSVVSPPPVD

pLDDT: mean 83.86, std 18.14, range [29.11, 96.69]